Protein AF-A0A1C5CHE8-F1 (afdb_monomer_lite)

Sequence (194 aa):
MSAPVISSDQTRSIPQLPFPFGPLLLAVLPNSGPVAGGNTVQLFGLGLGGATSVLFGGTPATIVSQDVLGLTVTVVVPAHAAGTVPVTVTTSGGTSNPASYTYVSPTPPAPPTATSINPSSGPITGGVPFVIAGTNLTGGTVTFNGVPATVLGTDPTGILLFGIVPAGAAAGNVPVVVTTANGAATVPGGFTYI

Radius of gyration: 33.75 Å; chains: 1; bounding box: 72×19×117 Å

Secondary structure (DSSP, 8-state):
-----------------S-----EEEEEESSEEETT---EEEEEEES-TT--EEEETTEEPEEEEE-TTSSEEEEEPPP--SEEEEEEEEETTEEPPPEEEEEEPPPPPPPPEEEEEESSEE-TT---EEEEEEES-TT-EEEETTEEPEEEEE-TTSSEEEEEPPPPSSSEEE-EEEEETTEEEEPTT-EEE-

Structure (mmCIF, N/CA/C/O backbone):
data_AF-A0A1C5CHE8-F1
#
_entry.id   AF-A0A1C5CHE8-F1
#
loop_
_atom_site.group_PDB
_atom_site.id
_atom_site.type_symbol
_atom_site.label_atom_id
_atom_site.label_alt_id
_atom_site.label_comp_id
_atom_site.label_asym_id
_atom_site.label_entity_id
_atom_site.label_seq_id
_atom_site.pdbx_PDB_ins_code
_atom_site.Cartn_x
_atom_site.Cartn_y
_atom_site.Cartn_z
_atom_site.occupancy
_atom_site.B_iso_or_equiv
_atom_site.auth_seq_id
_atom_site.auth_comp_id
_atom_site.auth_asym_id
_atom_site.auth_atom_id
_atom_site.pdbx_PDB_model_num
ATOM 1 N N . MET A 1 1 ? -39.641 -0.103 82.174 1.00 50.56 1 MET A N 1
ATOM 2 C CA . MET A 1 1 ? -39.175 -0.915 81.030 1.00 50.56 1 MET A CA 1
ATOM 3 C C . MET A 1 1 ? -40.368 -1.225 80.137 1.00 50.56 1 MET A C 1
ATOM 5 O O . MET A 1 1 ? -41.220 -2.007 80.532 1.00 50.56 1 MET A O 1
ATOM 9 N N . SER A 1 2 ? -40.471 -0.559 78.989 1.00 48.12 2 SER A N 1
ATOM 10 C CA . SER A 1 2 ? -41.211 -1.012 77.798 1.00 48.12 2 SER A CA 1
ATOM 11 C C . SER A 1 2 ? -40.878 -0.036 76.677 1.00 48.12 2 SER A C 1
ATOM 13 O O . SER A 1 2 ? -41.193 1.147 76.769 1.00 48.12 2 SER A O 1
ATOM 15 N N . ALA A 1 3 ? -40.130 -0.516 75.689 1.00 44.88 3 ALA A N 1
ATOM 16 C CA . ALA A 1 3 ? -39.765 0.243 74.503 1.00 44.88 3 ALA A CA 1
ATOM 17 C C . ALA A 1 3 ? -40.961 0.300 73.536 1.00 44.88 3 ALA A C 1
ATOM 19 O O . ALA A 1 3 ? -41.675 -0.698 73.418 1.00 44.88 3 ALA A O 1
ATOM 20 N N . PRO A 1 4 ? -41.185 1.409 72.814 1.00 47.44 4 PRO A N 1
ATOM 21 C CA . PRO A 1 4 ? -42.100 1.398 71.686 1.00 47.44 4 PRO A CA 1
ATOM 22 C C . PRO A 1 4 ? -41.443 0.674 70.502 1.00 47.44 4 PRO A C 1
ATOM 24 O O . PRO A 1 4 ? -40.318 0.977 70.104 1.00 47.44 4 PRO A O 1
ATOM 27 N N . VAL A 1 5 ? -42.163 -0.302 69.953 1.00 51.03 5 VAL A N 1
ATOM 28 C CA . VAL A 1 5 ? -41.846 -0.978 68.692 1.00 51.03 5 VAL A CA 1
ATOM 29 C C . VAL A 1 5 ? -42.020 0.034 67.563 1.00 51.03 5 VAL A C 1
ATOM 31 O O . VAL A 1 5 ? -43.125 0.518 67.322 1.00 51.03 5 VAL A O 1
ATOM 34 N N . ILE A 1 6 ? -40.930 0.371 66.877 1.00 52.50 6 ILE A N 1
ATOM 35 C CA . ILE A 1 6 ? -40.980 1.164 65.649 1.00 52.50 6 ILE A CA 1
ATOM 36 C C . ILE A 1 6 ? -41.298 0.189 64.514 1.00 52.50 6 ILE A C 1
ATOM 38 O O . ILE A 1 6 ? -40.524 -0.728 64.248 1.00 52.50 6 ILE A O 1
ATOM 42 N N . SER A 1 7 ? -42.467 0.362 63.899 1.00 51.16 7 SER A N 1
ATOM 43 C CA . SER A 1 7 ? -42.906 -0.375 62.712 1.00 51.16 7 SER A CA 1
ATOM 44 C C . SER A 1 7 ? -41.847 -0.279 61.606 1.00 51.16 7 SER A C 1
ATOM 46 O O . SER A 1 7 ? -41.518 0.820 61.157 1.00 51.16 7 SER A O 1
ATOM 48 N N . SER A 1 8 ? -41.303 -1.414 61.167 1.00 55.94 8 SER A N 1
ATOM 49 C CA . SER A 1 8 ? -40.371 -1.520 60.042 1.00 55.94 8 SER A CA 1
ATOM 50 C C . SER A 1 8 ? -41.117 -1.566 58.706 1.00 55.94 8 SER A C 1
ATOM 52 O O . SER A 1 8 ? -40.914 -2.466 57.898 1.00 55.94 8 SER A O 1
ATOM 54 N N . ASP A 1 9 ? -41.969 -0.574 58.449 1.00 57.91 9 ASP A N 1
ATOM 55 C CA . ASP A 1 9 ? -42.450 -0.310 57.094 1.00 57.91 9 ASP A CA 1
ATOM 56 C C . ASP A 1 9 ? -41.554 0.746 56.440 1.00 57.91 9 ASP A C 1
ATOM 58 O O . ASP A 1 9 ? -41.773 1.955 56.532 1.00 57.91 9 ASP A O 1
ATOM 62 N N . GLN A 1 10 ? -40.466 0.275 55.838 1.00 46.09 10 GLN A N 1
ATOM 63 C CA . GLN A 1 10 ? -39.703 1.033 54.856 1.00 46.09 10 GLN A CA 1
ATOM 64 C C . GLN A 1 10 ? -39.464 0.140 53.638 1.00 46.09 10 GLN A C 1
ATOM 66 O O . GLN A 1 10 ? -38.322 -0.077 53.232 1.00 46.09 10 GLN A O 1
ATOM 71 N N . THR A 1 11 ? -40.533 -0.308 52.973 1.00 48.66 11 THR A N 1
ATOM 72 C CA . THR A 1 11 ? -40.439 -0.479 51.517 1.00 48.66 11 THR A CA 1
ATOM 73 C C . THR A 1 11 ? -40.369 0.913 50.892 1.00 48.66 11 THR A C 1
ATOM 75 O O . THR A 1 11 ? -41.320 1.399 50.280 1.00 48.66 11 THR A O 1
ATOM 78 N N . ARG A 1 12 ? -39.235 1.604 51.068 1.00 54.28 12 ARG A N 1
ATOM 79 C CA . ARG A 1 12 ? -38.893 2.754 50.233 1.00 54.28 12 ARG A CA 1
ATOM 80 C C . ARG A 1 12 ? -38.585 2.210 48.851 1.00 54.28 12 ARG A C 1
ATOM 82 O O . ARG A 1 12 ? -37.435 1.984 48.493 1.00 54.28 12 ARG A O 1
ATOM 89 N N . SER A 1 13 ? -39.651 1.977 48.094 1.00 54.94 13 SER A N 1
ATOM 90 C CA . SER A 1 13 ? -39.584 1.887 46.650 1.00 54.94 13 SER A CA 1
ATOM 91 C C . SER A 1 13 ? -39.026 3.226 46.183 1.00 54.94 13 SER A C 1
ATOM 93 O O . SER A 1 13 ? -39.739 4.227 46.136 1.00 54.94 13 SER A O 1
ATOM 95 N N . ILE A 1 14 ? -37.718 3.277 45.939 1.00 56.31 14 ILE A N 1
ATOM 96 C CA . ILE A 1 14 ? -37.127 4.383 45.198 1.00 56.31 14 ILE A CA 1
ATOM 97 C C . ILE A 1 14 ? -37.885 4.460 43.867 1.00 56.31 14 ILE A C 1
ATOM 99 O O . ILE A 1 14 ? -38.007 3.434 43.193 1.00 56.31 14 ILE A O 1
ATOM 103 N N . PRO A 1 15 ? -38.462 5.611 43.485 1.00 43.44 15 PRO A N 1
ATOM 104 C CA . PRO A 1 15 ? -38.987 5.757 42.140 1.00 43.44 15 PRO A CA 1
ATOM 105 C C . PRO A 1 15 ? -37.809 5.560 41.184 1.00 43.44 15 PRO A C 1
ATOM 107 O O . PRO A 1 15 ? -36.909 6.395 41.111 1.00 43.44 15 PRO A O 1
ATOM 110 N N . GLN A 1 16 ? -37.771 4.414 40.504 1.00 48.75 16 GLN A N 1
ATOM 111 C CA . GLN A 1 16 ? -36.810 4.179 39.439 1.00 48.75 16 GLN A CA 1
ATOM 112 C C . GLN A 1 16 ? -37.148 5.175 38.328 1.00 48.75 16 GLN A C 1
ATOM 114 O O . GLN A 1 16 ? -38.151 5.025 37.631 1.00 48.75 16 GLN A O 1
ATOM 119 N N . LEU A 1 17 ? -36.346 6.234 38.207 1.00 42.94 17 LEU A N 1
ATOM 120 C CA . LEU A 1 17 ? -36.437 7.162 37.084 1.00 42.94 17 LEU A CA 1
ATOM 121 C C . LEU A 1 17 ? -36.289 6.350 35.777 1.00 42.94 17 LEU A C 1
ATOM 123 O O . LEU A 1 17 ? -35.420 5.479 35.714 1.00 42.94 17 LEU A O 1
ATOM 127 N N . PRO A 1 18 ? -37.100 6.598 34.732 1.00 49.00 18 PRO A N 1
ATOM 128 C CA . PRO A 1 18 ? -37.197 5.743 33.541 1.00 49.00 18 PRO A CA 1
ATOM 129 C C . PRO A 1 18 ? -36.005 5.865 32.569 1.00 49.00 18 PRO A C 1
ATOM 131 O O . PRO A 1 18 ? -36.142 5.572 31.384 1.00 49.00 18 PRO A O 1
ATOM 134 N N . PHE A 1 19 ? -34.831 6.288 33.037 1.00 46.44 19 PHE A N 1
ATOM 135 C CA . PHE A 1 19 ? -33.643 6.446 32.202 1.00 46.44 19 PHE A CA 1
ATOM 136 C C . PHE A 1 19 ? -32.667 5.297 32.479 1.00 46.44 19 PHE A C 1
ATOM 138 O O . PHE A 1 19 ? -32.013 5.312 33.525 1.00 46.44 19 PHE A O 1
ATOM 145 N N . PRO A 1 20 ? -32.515 4.301 31.585 1.00 57.00 20 PRO A N 1
ATOM 146 C CA . PRO A 1 20 ? -31.329 3.467 31.636 1.00 57.00 20 PRO A CA 1
ATOM 147 C C . PRO A 1 20 ? -30.165 4.371 31.221 1.00 57.00 20 PRO A C 1
ATOM 149 O O . PRO A 1 20 ? -29.999 4.672 30.040 1.00 57.00 20 PRO A O 1
ATOM 152 N N . PHE A 1 21 ? -29.382 4.870 32.178 1.00 68.19 21 PHE A N 1
ATOM 153 C CA . PHE A 1 21 ? -28.092 5.469 31.845 1.00 68.19 21 PHE A CA 1
ATOM 154 C C . PHE A 1 21 ? -27.165 4.332 31.407 1.00 68.19 21 PHE A C 1
ATOM 156 O O . PHE A 1 21 ? -26.419 3.771 32.207 1.00 68.19 21 PHE A O 1
ATOM 163 N N . GLY A 1 22 ? -27.278 3.948 30.135 1.00 82.12 22 GLY A N 1
ATOM 164 C CA . GLY A 1 22 ? -26.285 3.118 29.473 1.00 82.12 22 GLY A CA 1
ATOM 165 C C . GLY A 1 22 ? -24.932 3.840 29.422 1.00 82.12 22 GLY A C 1
ATOM 166 O O . GLY A 1 22 ? -24.867 5.056 29.637 1.00 82.12 22 GLY A O 1
ATOM 167 N N . PRO A 1 23 ? -23.840 3.111 29.154 1.00 93.88 23 PRO A N 1
ATOM 168 C CA . PRO A 1 23 ? -22.519 3.717 29.019 1.00 93.88 23 PRO A CA 1
ATOM 169 C C . PRO A 1 23 ? -22.513 4.815 27.939 1.00 93.88 23 PRO A C 1
ATOM 171 O O . PRO A 1 23 ? -23.186 4.695 26.918 1.00 93.88 23 PRO A O 1
ATOM 174 N N . LEU A 1 24 ? -21.720 5.870 28.126 1.00 94.88 24 LEU A N 1
ATOM 175 C CA . LEU A 1 24 ? -21.509 6.920 27.125 1.00 94.88 24 LEU A CA 1
ATOM 176 C C . LEU A 1 24 ? -20.076 6.838 26.607 1.00 94.88 24 LEU A C 1
ATOM 178 O O . LEU A 1 24 ? -19.136 6.983 27.383 1.00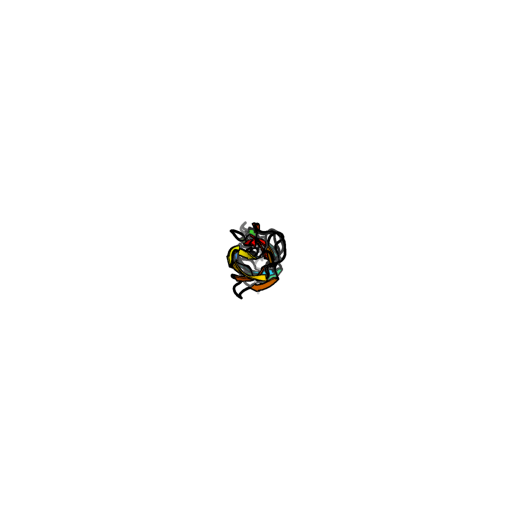 94.88 24 LEU A O 1
ATOM 182 N N . LEU A 1 25 ? -19.902 6.649 25.301 1.00 97.50 25 LEU A N 1
ATOM 183 C CA . LEU A 1 25 ? -18.599 6.667 24.645 1.00 97.50 25 LEU A CA 1
ATOM 184 C C . LEU A 1 25 ? -18.380 8.035 23.989 1.00 97.50 25 LEU A C 1
ATOM 186 O O . LEU A 1 25 ? -19.124 8.432 23.093 1.00 97.50 25 LEU A O 1
ATOM 190 N N . LEU A 1 26 ? -17.357 8.757 24.440 1.00 97.12 26 LEU A N 1
ATOM 191 C CA . LEU A 1 26 ? -17.038 10.112 23.985 1.00 97.12 26 LEU A CA 1
ATOM 192 C C . LEU A 1 26 ? -15.988 10.115 22.871 1.00 97.12 26 LEU A C 1
ATOM 194 O O . LEU A 1 26 ? -16.113 10.884 21.921 1.00 97.12 26 LEU A O 1
ATOM 198 N N . ALA A 1 27 ? -14.950 9.280 22.984 1.00 97.38 27 ALA A N 1
ATOM 199 C CA . ALA 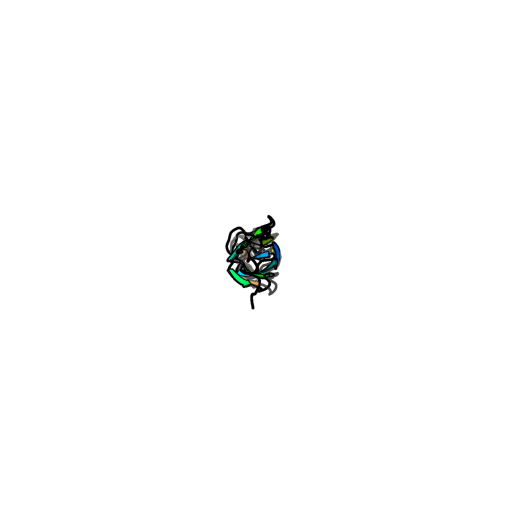A 1 27 ? -13.853 9.267 22.020 1.00 97.38 27 ALA A CA 1
ATOM 200 C C . ALA A 1 27 ? -13.123 7.920 21.944 1.00 97.38 27 ALA A C 1
ATOM 202 O O . ALA A 1 27 ? -13.102 7.145 22.900 1.00 97.38 27 ALA A O 1
ATOM 203 N N . VAL A 1 28 ? -12.469 7.700 20.802 1.00 98.62 28 VAL A N 1
ATOM 204 C CA . VAL A 1 28 ? -11.514 6.616 20.536 1.00 98.62 28 VAL A CA 1
ATOM 205 C C . VAL A 1 28 ? -10.193 7.275 20.154 1.00 98.62 28 VAL A C 1
ATOM 207 O O . VAL A 1 28 ? -10.178 8.079 19.224 1.00 98.62 28 VAL A O 1
ATOM 210 N N . LEU A 1 29 ? -9.098 6.988 20.860 1.00 97.88 29 LEU A N 1
ATOM 211 C CA . LEU A 1 29 ? -7.804 7.624 20.608 1.00 97.88 29 LEU A CA 1
ATOM 212 C C . LEU A 1 29 ? -6.660 6.597 20.552 1.00 97.88 29 LEU A C 1
ATOM 214 O O . LEU A 1 29 ? -6.440 5.888 21.532 1.00 97.88 29 LEU A O 1
ATOM 218 N N . PRO A 1 30 ? -5.880 6.543 19.458 1.00 98.19 30 PRO A N 1
ATOM 219 C CA . PRO A 1 30 ? -6.133 7.171 18.156 1.00 98.19 30 PRO A CA 1
ATOM 220 C C . PRO A 1 30 ? -7.477 6.747 17.536 1.00 98.19 30 PRO A C 1
ATOM 222 O O . PRO A 1 30 ? -7.918 5.619 17.732 1.00 98.19 30 PRO A O 1
ATOM 225 N N . ASN A 1 31 ? -8.120 7.628 16.760 1.00 97.88 31 ASN A N 1
ATOM 226 C CA . ASN A 1 31 ? -9.393 7.336 16.073 1.00 97.88 31 ASN A CA 1
ATOM 227 C C . ASN A 1 31 ? -9.206 6.721 14.672 1.00 97.88 31 ASN A C 1
ATOM 229 O O . ASN A 1 31 ? -10.158 6.611 13.899 1.00 97.88 31 ASN A O 1
ATOM 233 N N . SER A 1 32 ? -7.976 6.360 14.315 1.00 97.75 32 SER A N 1
ATOM 234 C CA . SER A 1 32 ? -7.650 5.698 13.058 1.00 97.75 32 SER A CA 1
ATOM 235 C C . SER A 1 32 ? -6.442 4.781 13.212 1.00 97.75 32 SER A C 1
ATOM 237 O O . SER A 1 32 ? -5.688 4.886 14.184 1.00 97.75 32 SER A O 1
ATOM 239 N N . GLY A 1 33 ? -6.281 3.851 12.276 1.00 97.25 33 GLY A N 1
ATOM 240 C CA . GLY A 1 33 ? -5.167 2.908 12.265 1.00 97.25 33 GLY A CA 1
ATOM 241 C C . GLY A 1 33 ? -5.237 1.923 11.100 1.00 97.25 33 GLY A C 1
ATOM 242 O O . GLY A 1 33 ? -6.096 2.061 10.228 1.00 97.25 33 GLY A O 1
ATOM 243 N N . PRO A 1 34 ? -4.307 0.961 11.035 1.00 97.56 34 PRO A N 1
ATOM 244 C CA . PRO A 1 34 ? -4.177 0.060 9.896 1.00 97.56 34 PRO A CA 1
ATOM 245 C C . PRO A 1 34 ? -5.340 -0.939 9.803 1.00 97.56 34 PRO A C 1
ATOM 247 O O . PRO A 1 34 ? -5.816 -1.448 10.813 1.00 97.56 34 PRO A O 1
ATOM 250 N N . VAL A 1 35 ? -5.726 -1.315 8.578 1.00 97.50 35 VAL A N 1
ATOM 251 C CA . VAL A 1 35 ? -6.702 -2.402 8.295 1.00 97.50 35 VAL A CA 1
ATOM 252 C C . VAL A 1 35 ? -6.346 -3.752 8.933 1.00 97.50 35 VAL A C 1
ATOM 254 O O . VAL A 1 35 ? -7.222 -4.566 9.209 1.00 97.50 35 VAL A O 1
ATOM 257 N N . ALA A 1 36 ? -5.059 -3.992 9.201 1.00 96.81 36 ALA A N 1
ATOM 258 C CA . ALA A 1 36 ? -4.591 -5.196 9.883 1.00 96.81 36 ALA A CA 1
ATOM 259 C C . ALA A 1 36 ? -5.000 -5.250 11.370 1.00 96.81 36 ALA A C 1
ATOM 261 O O . ALA A 1 36 ? -4.914 -6.315 11.979 1.00 96.81 36 ALA A O 1
ATOM 262 N N . GLY A 1 37 ? -5.434 -4.126 11.953 1.00 96.44 37 GLY A N 1
ATOM 263 C CA . GLY A 1 37 ? -5.638 -3.999 13.391 1.00 96.44 37 GLY A CA 1
ATOM 264 C C . GLY A 1 37 ? -4.334 -4.196 14.168 1.00 96.44 37 GLY A C 1
ATOM 265 O O . GLY A 1 37 ? -3.241 -3.889 13.686 1.00 96.44 37 GLY A O 1
ATOM 266 N N . GLY A 1 38 ? -4.449 -4.701 15.394 1.00 97.38 38 GLY A N 1
ATOM 267 C CA . GLY A 1 38 ? -3.327 -5.007 16.284 1.00 97.38 38 GLY A CA 1
ATOM 268 C C . GLY A 1 38 ? -2.761 -3.799 17.034 1.00 97.38 38 GLY A C 1
ATOM 269 O O . GLY A 1 38 ? -2.028 -3.972 18.005 1.00 97.38 38 GLY A O 1
ATOM 270 N N . ASN A 1 39 ? -3.118 -2.578 16.640 1.00 97.94 39 ASN A N 1
ATOM 271 C CA . ASN A 1 39 ? -2.793 -1.380 17.400 1.00 97.94 39 ASN A CA 1
ATOM 272 C C . ASN A 1 39 ? -3.696 -1.245 18.633 1.00 97.94 39 ASN A C 1
ATOM 274 O O . ASN A 1 39 ? -4.858 -1.655 18.640 1.00 97.94 39 ASN A O 1
ATOM 278 N N . THR A 1 40 ? -3.157 -0.611 19.668 1.00 98.19 40 THR A N 1
ATOM 279 C CA . THR A 1 40 ? -3.903 -0.281 20.880 1.00 98.19 40 THR A CA 1
ATOM 280 C C . THR A 1 40 ? -4.601 1.063 20.717 1.00 98.19 40 THR A C 1
ATOM 282 O O . TH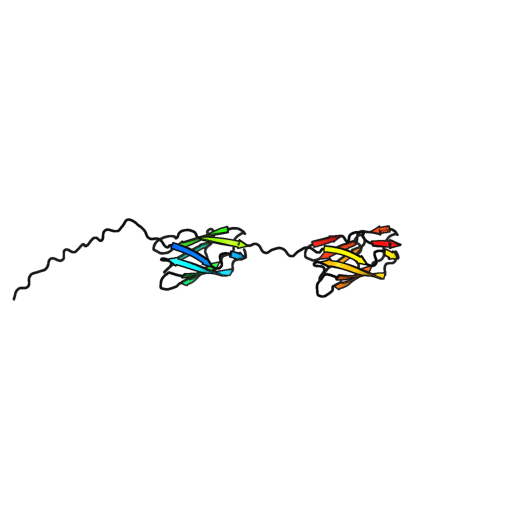R A 1 40 ? -4.008 2.015 20.203 1.00 98.19 40 THR A O 1
ATOM 285 N N . VAL A 1 41 ? -5.845 1.154 21.180 1.00 98.38 41 VAL A N 1
ATOM 286 C CA . VAL A 1 41 ? -6.577 2.420 21.310 1.00 98.38 41 VAL A CA 1
ATOM 287 C C . VAL A 1 41 ? -7.175 2.547 22.704 1.00 98.38 41 VAL A C 1
ATOM 289 O O . VAL A 1 41 ? -7.499 1.552 23.358 1.00 98.38 41 VAL A O 1
ATOM 292 N N . GLN A 1 42 ? -7.335 3.787 23.148 1.00 98.12 42 GLN A N 1
ATOM 293 C CA . GLN A 1 42 ? -7.978 4.145 24.399 1.00 98.12 42 GLN A CA 1
ATOM 294 C C . GLN A 1 42 ? -9.361 4.729 24.115 1.00 98.12 42 GLN A C 1
ATOM 296 O O . GLN A 1 42 ? -9.522 5.676 23.343 1.00 98.12 42 GLN A O 1
ATOM 301 N N . LEU A 1 43 ? -10.368 4.137 24.741 1.00 98.44 43 LEU A N 1
ATOM 302 C CA . LEU A 1 43 ? -11.751 4.583 24.719 1.00 98.44 43 LEU A CA 1
ATOM 303 C C . LEU A 1 43 ? -11.974 5.497 25.917 1.00 98.44 43 LEU A C 1
ATOM 305 O O . LEU A 1 43 ? -11.635 5.110 27.033 1.00 98.44 43 LEU A O 1
ATOM 309 N N . PHE A 1 44 ? -12.550 6.675 25.697 1.00 98.00 44 PHE A N 1
ATOM 310 C CA . PHE A 1 44 ? -12.896 7.634 26.747 1.00 98.00 44 PHE A CA 1
ATOM 311 C C . PHE A 1 44 ? -14.407 7.770 26.845 1.00 98.00 44 PHE A C 1
ATOM 313 O O . PHE A 1 44 ? -15.082 7.909 25.822 1.00 98.00 44 PHE A O 1
ATOM 320 N N . GLY A 1 45 ? -14.946 7.764 28.060 1.00 96.38 45 GLY A N 1
ATOM 321 C CA . GLY A 1 45 ? -16.387 7.799 28.256 1.00 96.38 45 GLY A CA 1
ATOM 322 C C . GLY A 1 45 ? -16.825 7.926 29.707 1.00 96.38 45 GLY A C 1
ATOM 323 O O . GLY A 1 45 ? -16.035 8.263 30.584 1.00 96.38 45 GLY A O 1
ATOM 324 N N . LEU A 1 46 ? -18.108 7.657 29.940 1.00 94.38 46 LEU A N 1
ATOM 325 C CA . LEU A 1 46 ? -18.733 7.586 31.258 1.00 94.38 46 LEU A CA 1
ATOM 326 C C . LEU A 1 46 ? -19.424 6.231 31.409 1.00 94.38 46 LEU A C 1
ATOM 328 O O . LEU A 1 46 ? -20.094 5.764 30.488 1.00 94.38 46 LEU A O 1
ATOM 332 N N . GLY A 1 47 ? -19.282 5.606 32.578 1.00 92.75 47 GLY A N 1
ATOM 333 C CA . GLY A 1 47 ? -19.935 4.327 32.866 1.00 92.75 47 GLY A CA 1
ATOM 334 C C . GLY A 1 47 ? -19.376 3.144 32.068 1.00 92.75 47 GLY A C 1
ATOM 335 O O . GLY A 1 47 ? -20.087 2.163 31.880 1.00 92.75 47 GLY A O 1
ATOM 336 N N . LEU A 1 48 ? -18.121 3.215 31.604 1.00 95.25 48 LEU A N 1
ATOM 337 C CA . LEU A 1 48 ? -17.457 2.133 30.861 1.00 95.25 48 LEU A CA 1
ATOM 338 C C . LEU A 1 48 ? -16.887 1.023 31.766 1.00 95.25 48 LEU A C 1
ATOM 340 O O . LEU A 1 48 ? -16.323 0.049 31.270 1.00 95.25 48 LEU A O 1
ATOM 344 N N . GLY A 1 49 ? -16.989 1.178 33.088 1.00 92.81 49 GLY A N 1
ATOM 345 C CA . GLY A 1 49 ? -16.474 0.211 34.055 1.00 92.81 49 GLY A CA 1
ATOM 346 C C . GLY A 1 49 ? -17.154 -1.150 33.905 1.00 92.81 49 GLY A C 1
ATOM 347 O O . GLY A 1 49 ? -18.371 -1.226 33.732 1.00 92.81 49 GLY A O 1
ATOM 348 N N . GLY A 1 50 ? -16.369 -2.228 33.960 1.00 91.56 50 GLY A N 1
ATOM 349 C CA . GLY A 1 50 ? -16.886 -3.586 33.794 1.00 91.56 50 GLY A CA 1
ATOM 350 C C . GLY A 1 50 ? -17.375 -3.884 32.375 1.00 91.56 50 GLY A C 1
ATOM 351 O O . GLY A 1 50 ? -18.297 -4.683 32.207 1.00 91.56 50 GLY A O 1
ATOM 352 N N . ALA A 1 51 ? -16.805 -3.239 31.350 1.00 95.81 51 ALA A N 1
ATOM 353 C CA . ALA A 1 51 ? -17.145 -3.556 29.969 1.00 95.81 51 ALA A CA 1
ATOM 354 C C . ALA A 1 51 ? -16.842 -5.027 29.657 1.00 95.81 51 ALA A C 1
ATOM 356 O O . ALA A 1 51 ? -15.748 -5.526 29.916 1.00 95.81 51 ALA A O 1
ATOM 357 N N . THR A 1 52 ? -17.829 -5.717 29.100 1.00 96.12 52 THR A N 1
ATOM 358 C CA . THR A 1 52 ? -17.757 -7.142 28.757 1.00 96.12 52 THR A CA 1
ATOM 359 C C . THR A 1 52 ? -17.463 -7.355 27.278 1.00 96.12 52 THR A C 1
ATOM 361 O O . THR A 1 52 ? -16.981 -8.417 26.892 1.00 96.12 52 THR A O 1
ATOM 364 N N . SER A 1 53 ? -17.732 -6.350 26.439 1.00 97.38 53 SER A N 1
ATOM 365 C CA . SER A 1 53 ? -17.459 -6.395 25.006 1.00 97.38 53 SER A CA 1
ATOM 366 C C . SER A 1 53 ? -17.219 -4.999 24.439 1.00 97.38 53 SER A C 1
ATOM 368 O O . SER A 1 53 ? -17.880 -4.033 24.825 1.00 97.38 53 SER A O 1
ATOM 370 N N . VAL A 1 54 ? -16.294 -4.909 23.487 1.00 98.31 54 VAL A N 1
ATOM 371 C CA . VAL A 1 54 ? -16.100 -3.747 22.619 1.00 98.31 54 VAL A CA 1
ATOM 372 C C . VAL A 1 54 ? -16.128 -4.243 21.182 1.00 98.31 54 VAL A C 1
ATOM 374 O O . VAL A 1 54 ? -15.419 -5.192 20.852 1.00 98.31 54 VAL A O 1
ATOM 377 N N . LEU A 1 55 ? -16.930 -3.608 20.329 1.00 98.56 55 LEU A N 1
ATOM 378 C CA . LEU A 1 55 ? -17.057 -3.967 18.915 1.00 98.56 55 LEU A CA 1
ATOM 379 C C . LEU A 1 55 ? -16.581 -2.817 18.030 1.00 98.56 55 LEU A C 1
ATOM 381 O O . LEU A 1 55 ? -16.959 -1.675 18.275 1.00 98.56 55 LEU A O 1
ATOM 385 N N . PHE A 1 56 ? -15.819 -3.130 16.983 1.00 98.56 56 PHE A N 1
ATOM 386 C CA . PHE A 1 56 ? -15.434 -2.222 15.899 1.00 98.56 56 PHE A CA 1
ATOM 387 C C . PHE A 1 56 ? -16.099 -2.711 14.615 1.00 98.56 56 PHE A C 1
ATOM 389 O O . PHE A 1 56 ? -15.710 -3.746 14.077 1.00 98.56 56 PHE A O 1
ATOM 396 N N . GLY A 1 57 ? -17.132 -2.015 14.141 1.00 97.12 57 GLY A N 1
ATOM 397 C CA . GLY A 1 57 ? -17.893 -2.444 12.962 1.00 97.12 57 GLY A CA 1
ATOM 398 C C . GLY A 1 57 ? -18.568 -3.809 13.129 1.00 97.12 57 GLY A C 1
ATOM 399 O O . GLY A 1 57 ? -18.812 -4.495 12.147 1.00 97.12 57 GLY A O 1
ATOM 400 N N . GLY A 1 58 ? -18.834 -4.223 14.372 1.00 96.69 58 GLY A N 1
ATOM 401 C CA . GLY A 1 58 ? -19.335 -5.560 14.704 1.00 96.69 58 GLY A CA 1
ATOM 402 C C . GLY A 1 58 ? -18.246 -6.596 15.003 1.00 96.69 58 GLY A C 1
ATOM 403 O O . GLY A 1 58 ? -18.565 -7.646 15.556 1.00 96.69 58 GLY A O 1
ATOM 404 N N . THR A 1 59 ? -16.970 -6.309 14.727 1.00 98.25 59 THR A N 1
ATOM 405 C CA . THR A 1 59 ? -15.860 -7.213 15.060 1.00 98.25 59 THR A CA 1
ATOM 406 C C . THR A 1 59 ? -15.410 -7.010 16.512 1.00 98.25 59 THR A C 1
ATOM 408 O O . THR A 1 59 ? -15.097 -5.876 16.887 1.00 98.25 59 THR A O 1
ATOM 411 N N . PRO A 1 60 ? -15.345 -8.066 17.345 1.00 98.12 60 PRO A N 1
ATOM 412 C CA . PRO A 1 60 ? -14.894 -7.948 18.730 1.00 98.12 60 PRO A CA 1
ATOM 413 C C . PRO A 1 60 ? -13.432 -7.515 18.855 1.00 98.12 60 PRO A C 1
ATOM 415 O O . PRO A 1 60 ? -12.550 -8.088 18.219 1.00 98.12 60 PRO A O 1
ATOM 418 N N . ALA A 1 61 ? -13.184 -6.528 19.713 1.00 98.31 61 ALA A N 1
ATOM 419 C CA . ALA A 1 61 ? -11.857 -6.106 20.141 1.00 98.31 61 ALA A CA 1
ATOM 420 C C . ALA A 1 61 ? -11.444 -6.800 21.445 1.00 98.31 61 ALA A C 1
ATOM 422 O O . ALA A 1 61 ? -12.286 -7.166 22.269 1.00 98.31 61 ALA A O 1
ATOM 423 N N . THR A 1 62 ? -10.136 -6.922 21.667 1.00 98.44 62 THR A N 1
ATOM 424 C CA . THR A 1 62 ? -9.599 -7.480 22.916 1.00 98.44 62 THR A CA 1
ATOM 425 C C . THR A 1 62 ? -9.448 -6.373 23.947 1.00 98.44 62 THR A C 1
ATOM 427 O O . THR A 1 62 ? -8.694 -5.428 23.731 1.00 98.44 62 THR A O 1
ATOM 430 N N . ILE A 1 63 ? -10.128 -6.492 25.086 1.00 98.12 63 ILE A N 1
ATOM 431 C CA . ILE A 1 63 ? -9.966 -5.567 26.212 1.00 98.12 63 ILE A CA 1
ATOM 432 C C . ILE A 1 63 ? -8.646 -5.876 26.925 1.00 98.12 63 ILE A C 1
ATOM 434 O O . ILE A 1 63 ? -8.420 -7.002 27.358 1.00 98.12 63 ILE A O 1
ATOM 438 N N . VAL A 1 64 ? -7.781 -4.868 27.044 1.00 97.56 64 VAL A N 1
ATOM 439 C CA . VAL A 1 64 ? -6.459 -4.968 27.685 1.00 97.56 64 VAL A CA 1
ATOM 440 C C . VAL A 1 64 ? -6.524 -4.512 29.136 1.00 97.56 64 VAL A C 1
ATOM 442 O O . VAL A 1 64 ? -5.970 -5.154 30.023 1.00 97.56 64 VAL A O 1
ATOM 445 N N . SER A 1 65 ? -7.192 -3.387 29.382 1.00 96.88 65 SER A N 1
ATOM 446 C CA . SER A 1 65 ? -7.344 -2.819 30.718 1.00 96.88 65 SER A CA 1
ATOM 447 C C . SER A 1 65 ? -8.560 -1.903 30.787 1.00 96.88 65 SER A C 1
ATOM 449 O O . SER A 1 65 ? -9.047 -1.399 29.772 1.00 96.88 65 SER A O 1
ATOM 451 N N . GLN A 1 66 ? -9.057 -1.698 32.001 1.00 95.69 66 GLN A N 1
ATOM 452 C CA . GLN A 1 66 ? -10.177 -0.814 32.299 1.00 95.69 66 GLN A CA 1
ATOM 453 C C . GLN A 1 66 ? -9.823 0.017 33.520 1.00 95.69 66 GLN A C 1
ATOM 455 O O . GLN A 1 66 ? -9.241 -0.498 34.476 1.00 95.69 66 GLN A O 1
ATOM 460 N N . ASP A 1 67 ? -10.178 1.293 33.484 1.00 93.19 67 ASP A N 1
ATOM 461 C CA . ASP A 1 67 ? -10.080 2.150 34.653 1.00 93.19 67 ASP A CA 1
ATOM 462 C C . ASP A 1 67 ? -11.209 1.844 35.653 1.00 93.19 67 ASP A C 1
ATOM 464 O O . ASP A 1 67 ? -12.353 1.585 35.269 1.00 93.19 67 ASP A O 1
ATOM 468 N N . VAL A 1 68 ? -10.893 1.907 36.948 1.00 88.69 68 VAL A N 1
ATOM 469 C CA . VAL A 1 68 ? -11.827 1.589 38.040 1.00 88.69 68 VAL A CA 1
ATOM 470 C C . VAL A 1 68 ? -12.974 2.595 38.133 1.00 88.69 68 VAL A C 1
ATOM 472 O O . VAL A 1 68 ? -14.072 2.238 38.555 1.00 88.69 68 VAL A O 1
ATOM 475 N N . LEU A 1 69 ? -12.748 3.841 37.700 1.00 90.62 69 LEU A N 1
ATOM 476 C CA . LEU A 1 69 ? -13.785 4.874 37.649 1.00 90.62 69 LEU A CA 1
ATOM 477 C C . LEU A 1 69 ? -14.670 4.745 36.400 1.00 90.62 69 LEU A C 1
ATOM 479 O O . LEU A 1 69 ? -15.633 5.495 36.245 1.00 90.62 69 LEU A O 1
ATOM 483 N N . GLY A 1 70 ? -14.363 3.801 35.501 1.00 92.69 70 GLY A N 1
ATOM 484 C CA . GLY A 1 70 ? -15.126 3.573 34.279 1.00 92.69 70 GLY A CA 1
ATOM 485 C C . GLY A 1 70 ? -15.024 4.716 33.272 1.00 92.69 70 GLY A C 1
ATOM 486 O O . GLY A 1 70 ? -15.942 4.897 32.469 1.00 92.69 70 GLY A O 1
ATOM 487 N N . LEU A 1 71 ? -13.940 5.495 33.329 1.00 96.00 71 LEU A N 1
ATOM 488 C CA . LEU A 1 71 ? -13.709 6.618 32.420 1.00 96.00 71 LEU A CA 1
ATOM 489 C C . LEU A 1 71 ? -12.933 6.209 31.172 1.00 96.00 71 LEU A C 1
ATOM 491 O O . LEU A 1 71 ? -13.059 6.851 30.128 1.00 96.00 71 LEU A O 1
ATOM 495 N N . THR A 1 72 ? -12.127 5.145 31.271 1.00 97.31 72 THR A N 1
ATOM 496 C CA . THR A 1 72 ? -11.308 4.674 30.155 1.00 97.31 72 THR A CA 1
ATOM 497 C C . THR A 1 72 ? -11.276 3.158 30.023 1.00 97.31 72 THR A C 1
ATOM 499 O O . THR A 1 72 ? -11.300 2.427 31.015 1.00 97.31 72 THR A O 1
ATOM 502 N N . VAL A 1 73 ? -11.205 2.687 28.777 1.00 98.19 73 VAL A N 1
ATOM 503 C CA . VAL A 1 73 ? -11.007 1.274 28.430 1.00 98.19 73 VAL A CA 1
ATOM 504 C C . VAL A 1 73 ? -9.946 1.196 27.343 1.00 98.19 73 VAL A C 1
ATOM 506 O O . VAL A 1 73 ? -10.064 1.848 26.310 1.00 98.19 73 VAL A O 1
ATOM 509 N N . THR A 1 74 ? -8.909 0.398 27.564 1.00 98.25 74 THR A N 1
ATOM 510 C CA . THR A 1 74 ? -7.855 0.163 26.573 1.00 98.25 74 THR A CA 1
ATOM 511 C C . THR A 1 74 ? -8.142 -1.137 25.843 1.00 98.25 74 THR A C 1
ATOM 513 O O . THR A 1 74 ? -8.371 -2.166 26.485 1.00 98.25 74 THR A O 1
ATOM 516 N N . VAL A 1 75 ? -8.115 -1.109 24.512 1.00 98.56 75 VAL A N 1
ATOM 517 C CA . VAL A 1 75 ? -8.398 -2.280 23.671 1.00 98.56 75 VAL A CA 1
ATOM 518 C C . VAL A 1 75 ? -7.370 -2.446 22.557 1.00 98.56 75 VAL A C 1
ATOM 520 O O . VAL A 1 75 ? -6.789 -1.464 22.093 1.00 98.56 75 VAL A O 1
ATOM 523 N N . VAL A 1 76 ? -7.181 -3.682 22.096 1.00 98.62 76 VAL A N 1
ATOM 524 C CA . VAL A 1 76 ? -6.500 -3.990 20.831 1.00 98.62 76 VAL A CA 1
ATOM 525 C C . VAL A 1 76 ? -7.540 -4.044 19.720 1.00 98.62 76 VAL A C 1
ATOM 527 O O . VAL A 1 76 ? -8.506 -4.809 19.804 1.00 98.62 76 VAL A O 1
ATOM 530 N N . VAL A 1 77 ? -7.337 -3.227 18.688 1.00 98.50 77 VAL A N 1
ATOM 531 C CA . VAL A 1 77 ? -8.241 -3.109 17.540 1.00 98.50 77 VAL A CA 1
ATOM 532 C C . VAL A 1 77 ? -8.164 -4.381 16.683 1.00 98.50 77 VAL A C 1
ATOM 534 O O . VAL A 1 77 ? -7.058 -4.829 16.372 1.00 98.50 77 VAL A O 1
ATOM 537 N N . PRO A 1 78 ? -9.295 -4.989 16.291 1.00 98.19 78 PRO A N 1
ATOM 538 C CA . PRO A 1 78 ? -9.289 -6.153 15.413 1.00 98.19 78 PRO A CA 1
ATOM 539 C C . PRO A 1 78 ? -8.996 -5.767 13.956 1.00 98.19 78 PRO A C 1
ATOM 541 O O . PRO A 1 78 ? -9.089 -4.606 13.574 1.00 98.19 78 PRO A O 1
ATOM 544 N N . ALA A 1 79 ? -8.672 -6.750 13.116 1.00 97.94 79 ALA A N 1
ATOM 545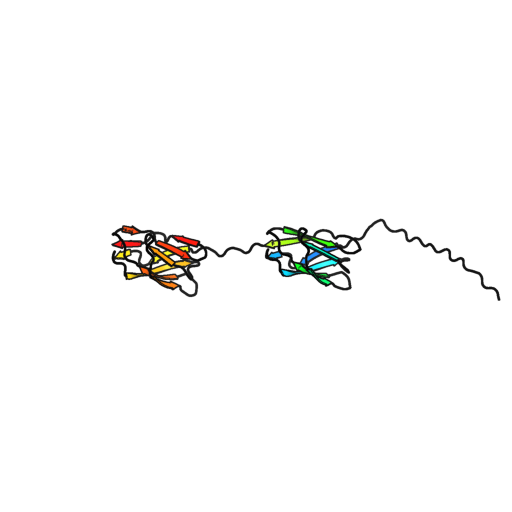 C CA . ALA A 1 79 ? -8.572 -6.523 11.677 1.00 97.94 79 ALA A CA 1
ATOM 546 C C . ALA A 1 79 ? -9.955 -6.224 11.072 1.00 97.94 79 ALA A C 1
ATOM 548 O O . ALA A 1 79 ? -10.958 -6.843 11.444 1.00 97.94 79 ALA A O 1
ATOM 549 N N . HIS A 1 80 ? -10.005 -5.302 10.111 1.00 97.62 80 HIS A N 1
ATOM 550 C CA . HIS A 1 80 ? -11.226 -4.947 9.391 1.00 97.62 80 HIS A CA 1
ATOM 551 C C . HIS A 1 80 ? -10.890 -4.357 8.013 1.00 97.62 80 HIS A C 1
ATOM 553 O O . HIS A 1 80 ? -9.808 -3.812 7.794 1.00 97.62 80 HIS A O 1
ATOM 559 N N . ALA A 1 81 ? -11.834 -4.437 7.072 1.00 96.50 81 ALA A N 1
ATOM 560 C CA . ALA A 1 81 ? -11.715 -3.756 5.786 1.00 96.50 81 ALA A CA 1
ATOM 561 C C . ALA A 1 81 ? -11.596 -2.231 5.964 1.00 96.50 81 ALA A C 1
ATOM 563 O O . ALA A 1 81 ? -12.092 -1.664 6.941 1.00 96.50 81 ALA A O 1
ATOM 564 N N . ALA A 1 82 ? -10.959 -1.568 4.999 1.00 96.81 82 ALA A N 1
ATOM 565 C CA . ALA A 1 82 ? -10.789 -0.120 5.016 1.00 96.81 82 ALA A CA 1
ATOM 566 C C . ALA A 1 82 ? -12.128 0.622 5.062 1.00 96.81 82 ALA A C 1
ATOM 568 O O . ALA A 1 82 ? -13.105 0.208 4.436 1.00 96.81 82 ALA A O 1
ATOM 569 N N . GLY A 1 83 ? -12.140 1.747 5.772 1.00 97.50 83 GLY A N 1
ATOM 570 C CA . GLY A 1 83 ? -13.321 2.584 5.948 1.00 97.50 83 GLY A CA 1
ATOM 571 C C . GLY A 1 83 ? -13.580 2.951 7.404 1.00 97.50 83 GLY A C 1
ATOM 572 O O . GLY A 1 83 ? -12.916 2.479 8.328 1.00 97.50 83 GLY A O 1
ATOM 573 N N . THR A 1 84 ? -14.552 3.835 7.605 1.00 98.25 84 THR A N 1
ATOM 574 C CA . THR A 1 84 ? -15.002 4.240 8.937 1.00 98.25 84 THR A CA 1
ATOM 575 C C . THR A 1 84 ? -16.046 3.262 9.460 1.00 98.25 84 THR A C 1
ATOM 577 O O . THR A 1 84 ? -17.020 2.958 8.774 1.00 98.25 84 THR A O 1
ATOM 580 N N . VAL A 1 85 ? -15.856 2.803 10.694 1.00 98.50 85 VAL A N 1
ATOM 581 C CA . VAL A 1 85 ? -16.780 1.916 11.401 1.00 98.50 85 VAL A CA 1
ATOM 582 C C . VAL A 1 85 ? -17.240 2.533 12.723 1.00 98.50 85 VAL A C 1
ATOM 584 O O . VAL A 1 85 ? -16.506 3.333 13.315 1.00 98.50 85 VAL A O 1
ATOM 587 N N . PRO A 1 86 ? -18.423 2.145 13.228 1.00 98.38 86 PRO A N 1
ATOM 588 C CA . PRO A 1 86 ? -18.826 2.465 14.588 1.00 98.38 86 PRO A CA 1
ATOM 589 C C . PRO A 1 86 ? -18.081 1.593 15.609 1.00 98.38 86 PRO A C 1
ATOM 591 O O . PRO A 1 86 ? -17.857 0.402 15.390 1.00 98.38 86 PRO A O 1
ATOM 594 N N . VAL A 1 87 ? -17.761 2.186 16.752 1.00 98.69 87 VAL A N 1
ATOM 595 C CA . VAL A 1 87 ? -17.215 1.547 17.947 1.00 98.69 87 VAL A CA 1
ATOM 596 C C . VAL A 1 87 ? -18.245 1.645 19.054 1.00 98.69 87 VAL A C 1
ATOM 598 O O . VAL A 1 87 ? -18.721 2.739 19.352 1.00 98.69 87 VAL A O 1
ATOM 601 N N . THR A 1 88 ? -18.580 0.517 19.670 1.00 98.06 88 THR A N 1
ATOM 602 C CA . THR A 1 88 ? -19.542 0.456 20.779 1.00 98.06 88 THR A CA 1
ATOM 603 C C . THR A 1 88 ? -18.976 -0.350 21.932 1.00 98.06 88 THR A C 1
ATOM 605 O O . THR A 1 88 ? -18.339 -1.383 21.712 1.00 98.06 88 THR A O 1
ATOM 608 N N . VAL A 1 89 ? -19.261 0.086 23.156 1.00 97.88 89 VAL A N 1
ATOM 609 C CA . VAL A 1 89 ? -18.885 -0.607 24.392 1.00 97.88 89 VAL A CA 1
ATOM 610 C C . VAL A 1 89 ? -20.144 -1.160 25.046 1.00 97.88 89 VAL A C 1
ATOM 612 O O . VAL A 1 89 ? -21.132 -0.443 25.180 1.00 97.88 89 VAL A O 1
ATOM 615 N N . THR A 1 90 ? -20.115 -2.424 25.459 1.00 96.62 90 THR A N 1
ATOM 616 C CA . THR A 1 90 ? -21.202 -3.055 26.216 1.00 96.62 90 THR A CA 1
ATOM 617 C C . THR A 1 90 ? -20.754 -3.309 27.648 1.00 96.62 90 THR A C 1
ATOM 619 O O . THR A 1 90 ? -19.708 -3.918 27.881 1.00 96.62 90 THR A O 1
ATOM 622 N N . THR A 1 91 ? -21.556 -2.843 28.600 1.00 94.69 91 THR A N 1
ATOM 623 C CA . THR A 1 91 ? -21.420 -3.097 30.039 1.00 94.69 91 THR A CA 1
ATOM 624 C C . THR A 1 91 ? -22.696 -3.769 30.556 1.00 94.69 91 THR A C 1
ATOM 626 O O . THR A 1 91 ? -23.654 -3.978 29.807 1.00 94.69 91 THR A O 1
ATOM 629 N N . SER A 1 92 ? -22.754 -4.094 31.848 1.00 91.75 92 SER A N 1
ATOM 630 C CA . SER A 1 92 ? -23.997 -4.561 32.483 1.00 91.75 92 SER A CA 1
ATOM 631 C C . SER A 1 92 ? -25.128 -3.521 32.446 1.00 91.75 92 SER A C 1
ATOM 633 O O . SER A 1 92 ? -26.294 -3.894 32.552 1.00 91.75 92 SER A O 1
ATOM 635 N N . GLY A 1 93 ? -24.796 -2.235 32.273 1.00 89.25 93 GLY A N 1
ATOM 636 C CA . GLY A 1 93 ? -25.755 -1.136 32.130 1.00 89.25 93 GLY A CA 1
ATOM 637 C C . GLY A 1 93 ? -26.313 -0.957 30.713 1.00 89.25 93 GLY A C 1
ATOM 638 O O . GLY A 1 93 ? -27.181 -0.111 30.512 1.00 89.25 93 GLY A O 1
ATOM 639 N N . GLY A 1 94 ? -25.834 -1.729 29.732 1.00 93.38 94 GLY A N 1
ATOM 640 C CA . GLY A 1 94 ? -26.269 -1.675 28.335 1.00 93.38 94 GLY A CA 1
ATOM 641 C C . GLY A 1 94 ? -25.129 -1.387 27.357 1.00 93.38 94 GLY A C 1
ATOM 642 O O . GLY A 1 94 ? -23.950 -1.477 27.698 1.00 93.38 94 GLY A O 1
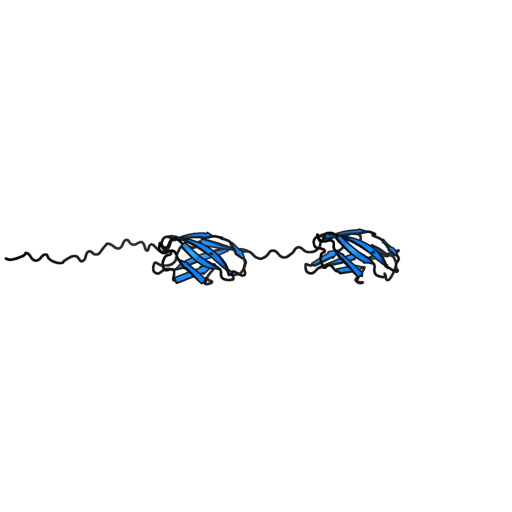ATOM 643 N N . THR A 1 95 ? -25.487 -1.043 26.120 1.00 94.94 95 THR A N 1
ATOM 644 C CA . THR A 1 95 ? -24.540 -0.690 25.051 1.00 94.94 95 THR A CA 1
ATOM 645 C C . THR A 1 95 ? -24.459 0.824 24.882 1.00 94.94 95 THR A C 1
ATOM 647 O O . THR A 1 95 ? -25.467 1.519 25.003 1.00 94.94 95 THR A O 1
ATOM 650 N N . SER A 1 96 ? -23.261 1.334 24.603 1.00 96.44 96 SER A N 1
ATOM 651 C CA . SER A 1 96 ? -23.024 2.764 24.436 1.00 96.44 96 SER A CA 1
ATOM 652 C C . SER A 1 96 ? -23.563 3.308 23.119 1.00 96.44 96 SER A C 1
ATOM 654 O O . SER A 1 96 ? -23.846 2.564 22.179 1.00 96.44 96 SER A O 1
ATOM 656 N N . ASN A 1 97 ? -23.602 4.636 23.002 1.00 95.62 97 ASN A N 1
ATOM 657 C CA . ASN A 1 97 ? -23.629 5.279 21.691 1.00 95.62 97 ASN A CA 1
ATOM 658 C C . ASN A 1 97 ? -22.392 4.862 20.861 1.00 95.62 97 ASN A C 1
ATOM 660 O O . ASN A 1 97 ? -21.345 4.533 21.434 1.00 95.62 97 ASN A O 1
ATOM 664 N N . PRO A 1 98 ? -22.486 4.890 19.521 1.00 96.94 98 PRO A N 1
ATOM 665 C CA . PRO A 1 98 ? -21.339 4.637 18.667 1.00 96.94 98 PRO A CA 1
ATOM 666 C C . PRO A 1 98 ? -20.379 5.837 18.649 1.00 96.94 98 PRO A C 1
ATOM 668 O O . PRO A 1 98 ? -20.816 6.989 18.604 1.00 96.94 98 PRO A O 1
ATOM 671 N N . ALA A 1 99 ? -19.077 5.558 18.615 1.00 98.00 99 ALA A N 1
ATOM 672 C CA . ALA A 1 99 ? -18.028 6.506 18.225 1.00 98.00 99 ALA A CA 1
ATOM 673 C C . ALA A 1 99 ? -17.334 6.022 16.944 1.00 98.00 99 ALA A C 1
ATOM 675 O O . ALA A 1 99 ? -17.340 4.833 16.654 1.00 98.00 99 ALA A O 1
ATOM 676 N N . SER A 1 100 ? -16.738 6.913 16.157 1.00 98.19 100 SER A N 1
ATOM 677 C CA . SER A 1 100 ? -16.140 6.527 14.871 1.00 98.19 100 SER A CA 1
ATOM 678 C C . SER A 1 100 ? -14.682 6.092 15.007 1.00 98.19 100 SER A C 1
ATOM 680 O O . SER A 1 100 ? -13.894 6.750 15.688 1.00 98.19 100 SER A O 1
ATOM 682 N N . TYR A 1 101 ? -14.310 5.037 14.282 1.00 98.62 101 TYR A N 1
ATOM 683 C CA . TYR A 1 101 ? -12.922 4.634 14.059 1.00 98.62 101 TYR A CA 1
ATOM 684 C C . TYR A 1 101 ? -12.673 4.382 12.571 1.00 98.62 101 TYR A C 1
ATOM 686 O O . TYR A 1 101 ? -13.491 3.737 11.916 1.00 98.62 101 TYR A O 1
ATOM 694 N N . THR A 1 102 ? -11.560 4.873 12.027 1.00 98.56 102 THR A N 1
ATOM 695 C CA . THR A 1 102 ? -11.241 4.738 10.596 1.00 98.56 102 THR A CA 1
ATOM 696 C C . THR A 1 102 ? -10.095 3.762 10.359 1.00 98.56 102 THR A C 1
ATOM 698 O O . THR A 1 102 ? -8.953 4.022 10.742 1.00 98.56 102 THR A O 1
ATOM 701 N N . TYR A 1 103 ? -10.387 2.676 9.646 1.00 98.38 103 TYR A N 1
ATOM 702 C CA . TYR A 1 103 ? -9.380 1.768 9.113 1.00 98.38 103 TYR A CA 1
ATOM 703 C C . TYR A 1 103 ? -8.783 2.337 7.828 1.00 98.38 103 TYR A C 1
ATOM 705 O O . TYR A 1 103 ? -9.484 2.552 6.835 1.00 98.38 103 TYR A O 1
ATOM 713 N N . VAL A 1 104 ? -7.477 2.571 7.856 1.00 97.44 104 VAL A N 1
ATOM 714 C CA . VAL A 1 104 ? -6.700 3.158 6.768 1.00 97.44 104 VAL A CA 1
ATOM 715 C C . VAL A 1 104 ? -5.955 2.043 6.042 1.00 97.44 104 VAL A C 1
ATOM 717 O O . VAL A 1 104 ? -5.188 1.286 6.646 1.00 97.44 104 VAL A O 1
ATOM 720 N N . SER A 1 105 ? -6.192 1.929 4.734 1.00 93.88 105 SER A N 1
ATOM 721 C CA . SER A 1 105 ? -5.399 1.051 3.872 1.00 93.88 105 SER A CA 1
ATOM 722 C C . SER A 1 105 ? -3.952 1.534 3.813 1.00 93.88 105 SER A C 1
ATOM 724 O O . SER A 1 105 ? -3.728 2.743 3.727 1.00 93.88 105 SER A O 1
ATOM 726 N N . PRO A 1 106 ? -2.962 0.628 3.792 1.00 89.69 106 PRO A N 1
ATOM 727 C CA . PRO A 1 106 ? -1.598 1.026 3.485 1.00 89.69 106 PRO A CA 1
ATOM 728 C C . PRO A 1 106 ? -1.550 1.654 2.088 1.00 89.69 106 PRO A C 1
ATOM 730 O O . PRO A 1 106 ? -2.129 1.122 1.138 1.00 89.69 106 PRO A O 1
ATOM 733 N N . THR A 1 107 ? -0.857 2.783 1.960 1.00 88.69 107 THR A N 1
ATOM 734 C CA . THR A 1 107 ? -0.571 3.384 0.656 1.00 88.69 107 THR A CA 1
ATOM 735 C C . THR A 1 107 ? 0.381 2.457 -0.104 1.00 88.69 107 THR A C 1
ATOM 737 O O . THR A 1 107 ? 1.456 2.159 0.425 1.00 88.69 107 THR A O 1
ATOM 740 N N . PRO A 1 108 ? 0.032 1.981 -1.316 1.00 87.06 108 PRO A N 1
ATOM 741 C CA . PRO A 1 108 ? 0.959 1.199 -2.125 1.00 87.06 108 PRO A CA 1
ATOM 742 C C . PRO A 1 108 ? 2.246 1.993 -2.401 1.00 87.06 108 PRO A C 1
ATOM 744 O O . PRO A 1 108 ? 2.166 3.209 -2.604 1.00 87.06 108 PRO A O 1
ATOM 747 N N . PRO A 1 109 ? 3.427 1.348 -2.435 1.00 89.75 109 PRO A N 1
ATOM 748 C CA . PRO A 1 109 ? 4.653 2.009 -2.865 1.00 89.75 109 PRO A CA 1
ATOM 749 C C . PRO A 1 109 ? 4.493 2.617 -4.264 1.00 89.75 109 PRO A C 1
ATOM 751 O O . PRO A 1 109 ? 3.858 2.026 -5.138 1.00 89.75 109 PRO A O 1
ATOM 754 N N . ALA A 1 110 ? 5.076 3.796 -4.484 1.00 94.56 110 ALA A N 1
ATOM 755 C CA . ALA A 1 110 ? 4.991 4.462 -5.777 1.00 94.56 110 ALA A CA 1
ATOM 756 C C . ALA A 1 110 ? 5.736 3.660 -6.871 1.00 94.56 110 ALA A C 1
ATOM 758 O O . ALA A 1 110 ? 6.821 3.126 -6.602 1.00 94.56 110 ALA A O 1
ATOM 759 N N . PRO A 1 111 ? 5.195 3.594 -8.105 1.00 96.25 111 PRO A N 1
ATOM 760 C CA . PRO A 1 111 ? 5.897 2.995 -9.236 1.00 96.25 111 PRO A CA 1
ATOM 761 C C . PRO A 1 111 ? 7.171 3.789 -9.583 1.00 96.25 111 PRO A C 1
ATOM 763 O O . PRO A 1 111 ? 7.322 4.945 -9.159 1.00 96.25 111 PRO A O 1
ATOM 766 N N . PRO A 1 112 ? 8.101 3.200 -10.358 1.00 97.94 112 PRO A N 1
ATOM 767 C CA . PRO A 1 112 ? 9.242 3.942 -10.869 1.00 97.94 112 PRO A CA 1
ATOM 768 C C . PRO A 1 112 ? 8.792 5.045 -11.824 1.00 97.94 112 PRO A C 1
ATOM 770 O O . PRO A 1 112 ? 7.769 4.928 -12.500 1.00 97.94 112 PRO A O 1
ATOM 773 N N . THR A 1 113 ? 9.594 6.098 -11.924 1.00 98.31 113 THR A N 1
ATOM 774 C CA . THR A 1 113 ? 9.537 7.027 -13.057 1.00 98.31 113 THR A CA 1
ATOM 775 C C . THR A 1 113 ? 10.892 7.055 -13.737 1.00 98.31 113 THR A C 1
ATOM 777 O O . THR A 1 113 ? 11.912 6.913 -13.071 1.00 98.31 113 THR A O 1
ATOM 780 N N . ALA A 1 114 ? 10.909 7.236 -15.054 1.00 98.12 114 ALA A N 1
ATOM 781 C CA . ALA A 1 114 ? 12.125 7.465 -15.816 1.00 98.12 114 ALA A CA 1
ATOM 782 C C . ALA A 1 114 ? 11.939 8.743 -16.631 1.00 98.12 114 ALA A C 1
ATOM 784 O O . ALA A 1 114 ? 10.949 8.884 -17.347 1.00 98.12 114 ALA A O 1
ATOM 785 N N . THR A 1 115 ? 12.858 9.691 -16.488 1.00 98.25 115 THR A N 1
ATOM 786 C CA . THR A 1 115 ? 12.756 11.025 -17.091 1.00 98.25 115 THR A CA 1
ATOM 787 C C . THR A 1 115 ? 13.701 11.193 -18.268 1.00 98.25 115 THR A C 1
ATOM 789 O O . THR A 1 115 ? 13.358 11.874 -19.231 1.00 98.25 115 THR A O 1
ATOM 792 N N . SER A 1 116 ? 14.871 10.558 -18.223 1.00 98.38 116 SER A N 1
ATOM 793 C CA . SER A 1 116 ? 15.855 10.617 -19.301 1.00 98.38 116 SER A CA 1
ATOM 794 C C . SER A 1 116 ? 16.822 9.440 -19.258 1.00 98.38 116 SER A C 1
ATOM 796 O O . SER A 1 116 ? 16.962 8.772 -18.234 1.00 98.38 116 SER A O 1
ATOM 798 N N . ILE A 1 117 ? 17.508 9.216 -20.380 1.00 98.62 117 ILE A N 1
ATOM 799 C CA . ILE A 1 117 ? 18.677 8.345 -20.499 1.00 98.62 117 ILE A CA 1
ATOM 800 C C . ILE A 1 117 ? 19.827 9.131 -21.133 1.00 98.62 117 ILE A C 1
ATOM 802 O O . ILE A 1 117 ? 19.620 9.887 -22.084 1.00 98.62 117 ILE A O 1
ATOM 806 N N . ASN A 1 118 ? 21.036 8.957 -20.607 1.00 97.81 118 ASN A N 1
ATOM 807 C CA . ASN A 1 118 ? 22.256 9.535 -21.152 1.00 97.81 118 ASN A CA 1
ATOM 808 C C . ASN A 1 118 ? 23.392 8.493 -21.191 1.00 97.81 118 ASN A C 1
ATOM 810 O O . ASN A 1 118 ? 23.704 7.919 -20.145 1.00 97.81 118 ASN A O 1
ATOM 814 N N . PRO A 1 119 ? 24.053 8.286 -22.344 1.00 98.06 119 PRO A N 1
ATOM 815 C CA . PRO A 1 119 ? 23.719 8.852 -23.653 1.00 98.06 119 PRO A CA 1
ATOM 816 C C . PRO A 1 119 ? 22.398 8.279 -24.201 1.00 98.06 119 PRO A C 1
ATOM 818 O O . PRO A 1 119 ? 21.997 7.174 -23.845 1.00 98.06 119 PRO A O 1
ATOM 821 N N . SER A 1 120 ? 21.722 9.027 -25.077 1.00 97.56 120 SER A N 1
ATOM 822 C CA . SER A 1 120 ? 20.477 8.594 -25.740 1.00 97.56 120 SER A CA 1
ATOM 823 C C . SER A 1 120 ? 20.705 7.831 -27.051 1.00 97.56 120 SER A C 1
ATOM 825 O O . SER A 1 120 ? 19.752 7.448 -27.728 1.00 97.56 120 SER A O 1
ATOM 827 N N . SER A 1 121 ? 21.964 7.610 -27.429 1.00 97.88 121 SER A N 1
ATOM 828 C CA . SER A 1 121 ? 22.345 6.826 -28.603 1.00 97.88 121 SER A CA 1
ATOM 829 C C . SER A 1 121 ? 23.701 6.148 -28.418 1.00 97.88 121 SER A C 1
ATOM 831 O O . SER A 1 121 ? 24.484 6.531 -27.544 1.00 97.88 121 SER A O 1
ATOM 833 N N . GLY A 1 122 ? 23.972 5.128 -29.231 1.00 97.56 122 GLY A N 1
ATOM 834 C CA . GLY A 1 122 ? 25.224 4.377 -29.198 1.00 97.56 122 GLY A CA 1
ATOM 835 C C . GLY A 1 122 ? 25.269 3.251 -30.233 1.00 97.56 122 GLY A C 1
ATOM 836 O O . GLY A 1 122 ? 24.296 3.048 -30.956 1.00 97.56 122 GLY A O 1
ATOM 837 N N . PRO A 1 123 ? 26.393 2.525 -30.326 1.00 98.12 123 PRO A N 1
ATOM 838 C CA . PRO A 1 123 ? 26.623 1.554 -31.391 1.00 98.12 123 PRO A CA 1
ATOM 839 C C . PRO A 1 123 ? 25.666 0.359 -31.311 1.00 98.12 123 PRO A C 1
ATOM 841 O O . PRO A 1 123 ? 25.366 -0.114 -30.211 1.00 98.12 123 PRO A O 1
ATOM 844 N N . ILE A 1 124 ? 25.270 -0.204 -32.461 1.00 97.81 124 ILE A N 1
ATOM 845 C CA . ILE A 1 124 ? 24.469 -1.451 -32.536 1.00 97.81 124 ILE A CA 1
ATOM 846 C C . ILE A 1 124 ? 25.063 -2.619 -31.728 1.00 97.81 124 ILE A C 1
ATOM 848 O O . ILE A 1 124 ? 24.333 -3.491 -31.269 1.00 97.81 124 ILE A O 1
ATOM 852 N N . THR A 1 125 ? 26.379 -2.646 -31.506 1.00 97.44 125 THR A N 1
ATOM 853 C CA . THR A 1 125 ? 27.052 -3.687 -30.714 1.00 97.44 125 THR A CA 1
ATOM 854 C C . THR A 1 125 ? 26.790 -3.576 -29.210 1.00 97.44 125 THR A C 1
ATOM 856 O O . THR A 1 125 ? 27.138 -4.495 -28.472 1.00 97.44 125 THR A O 1
ATOM 859 N N . GLY A 1 126 ? 26.201 -2.472 -28.739 1.00 96.81 126 GLY A N 1
ATOM 860 C CA . GLY A 1 126 ? 26.063 -2.176 -27.315 1.00 96.81 126 GLY A CA 1
ATOM 861 C C . GLY A 1 126 ? 27.413 -1.920 -26.641 1.00 96.81 126 GLY A C 1
ATOM 862 O O . GLY A 1 126 ? 28.380 -1.499 -27.279 1.00 96.81 126 GLY A O 1
ATOM 863 N N . GLY A 1 127 ? 27.480 -2.168 -25.333 1.00 97.19 127 GLY A N 1
ATOM 864 C CA . GLY A 1 127 ? 28.708 -2.098 -24.535 1.00 97.19 127 GLY A CA 1
ATOM 865 C C . GLY A 1 127 ? 29.029 -0.720 -23.952 1.00 97.19 127 GLY A C 1
ATOM 866 O O . GLY A 1 127 ? 29.945 -0.601 -23.141 1.00 97.19 127 GLY A O 1
ATOM 867 N N . VAL A 1 128 ? 28.271 0.316 -24.313 1.00 97.06 128 VAL A N 1
ATOM 868 C CA . VAL A 1 128 ? 28.439 1.662 -23.748 1.00 97.06 128 VAL A CA 1
ATOM 869 C C . VAL A 1 128 ? 27.717 1.793 -22.403 1.00 97.06 128 VAL A C 1
ATOM 871 O O . VAL A 1 128 ? 26.647 1.201 -22.227 1.00 97.06 128 VAL A O 1
ATOM 874 N N . PRO A 1 129 ? 28.267 2.555 -21.440 1.00 98.25 129 PRO A N 1
ATOM 875 C CA . PRO A 1 129 ? 27.564 2.842 -20.202 1.00 98.25 129 PRO A CA 1
ATOM 876 C C . PRO A 1 129 ? 26.382 3.780 -20.454 1.00 98.25 129 PRO A C 1
ATOM 878 O O . PRO A 1 129 ? 26.469 4.685 -21.283 1.00 98.25 129 PRO A O 1
ATOM 881 N N . PHE A 1 130 ? 25.304 3.594 -19.701 1.00 98.56 130 PHE A N 1
ATOM 882 C CA . PHE A 1 130 ? 24.168 4.508 -19.656 1.00 98.56 130 PHE A CA 1
ATOM 883 C C . PHE A 1 130 ? 23.851 4.914 -18.218 1.00 98.56 130 PHE A C 1
ATOM 885 O O . PHE A 1 130 ? 24.134 4.179 -17.269 1.00 98.56 130 PHE A O 1
ATOM 892 N N . VAL A 1 131 ? 23.202 6.067 -18.079 1.00 98.38 131 VAL A N 1
ATOM 893 C CA . VAL A 1 131 ? 22.578 6.548 -16.847 1.00 98.38 131 VAL A CA 1
ATOM 894 C C . VAL A 1 131 ? 21.139 6.935 -17.163 1.00 98.38 131 VAL A C 1
ATOM 896 O O . VAL A 1 131 ? 20.899 7.717 -18.080 1.00 98.38 131 VAL A O 1
ATOM 899 N N . ILE A 1 132 ? 20.188 6.399 -16.407 1.00 98.75 132 ILE A N 1
ATOM 900 C CA . ILE A 1 132 ? 18.779 6.785 -16.418 1.00 98.75 132 ILE A CA 1
ATOM 901 C C . ILE A 1 132 ? 18.505 7.627 -15.177 1.00 98.75 132 ILE A C 1
ATOM 903 O O . ILE A 1 132 ? 18.847 7.209 -14.071 1.00 98.75 132 ILE A O 1
ATOM 907 N N . ALA A 1 133 ? 17.876 8.786 -15.361 1.00 98.44 133 ALA A N 1
ATOM 908 C CA . ALA A 1 133 ? 17.360 9.606 -14.269 1.00 98.44 133 ALA A CA 1
ATOM 909 C C . ALA A 1 133 ? 15.864 9.344 -14.055 1.00 98.44 133 ALA A C 1
ATOM 911 O O . ALA A 1 133 ? 15.142 9.013 -15.000 1.00 98.44 133 ALA A O 1
ATOM 912 N N . GLY A 1 134 ? 15.389 9.488 -12.819 1.00 98.12 134 GLY A N 1
ATOM 913 C CA . GLY A 1 134 ? 14.014 9.161 -12.464 1.00 98.12 134 GLY A CA 1
ATOM 914 C C . GLY A 1 134 ? 13.737 9.180 -10.964 1.00 98.12 134 GLY A C 1
ATOM 915 O O . GLY A 1 134 ? 14.383 9.903 -10.209 1.00 98.12 134 GLY A O 1
ATOM 916 N N . THR A 1 135 ? 12.763 8.380 -10.536 1.00 98.06 135 THR A N 1
ATOM 917 C CA . THR A 1 135 ? 12.440 8.143 -9.120 1.00 98.06 135 THR A CA 1
ATOM 918 C C . THR A 1 135 ? 12.081 6.682 -8.885 1.00 98.06 135 THR A C 1
ATOM 920 O O . THR A 1 135 ? 11.654 5.984 -9.807 1.00 98.06 135 THR A O 1
ATOM 923 N N . ASN A 1 136 ? 12.226 6.227 -7.637 1.00 97.44 136 ASN A N 1
ATOM 924 C CA . ASN A 1 136 ? 11.940 4.854 -7.210 1.00 97.44 136 ASN A CA 1
ATOM 925 C C . ASN A 1 136 ? 12.652 3.799 -8.078 1.00 97.44 136 ASN A C 1
ATOM 927 O O . ASN A 1 136 ? 12.066 2.764 -8.391 1.00 97.44 136 ASN A O 1
ATOM 931 N N . LEU A 1 137 ? 13.898 4.071 -8.487 1.00 97.75 137 LEU A N 1
ATOM 932 C CA . LEU A 1 137 ? 14.666 3.206 -9.389 1.00 97.75 137 LEU A CA 1
ATOM 933 C C . LEU A 1 137 ? 15.400 2.065 -8.672 1.00 97.75 137 LEU A C 1
ATOM 935 O O . LEU A 1 137 ? 15.875 1.145 -9.335 1.00 97.75 137 LEU A O 1
ATOM 939 N N . THR A 1 138 ? 15.511 2.110 -7.341 1.00 96.75 138 THR A N 1
ATOM 940 C CA . THR A 1 138 ? 16.250 1.128 -6.533 1.00 96.75 138 THR A CA 1
ATOM 941 C C . THR A 1 138 ? 15.807 -0.306 -6.822 1.00 96.75 138 THR A C 1
ATOM 943 O O . THR A 1 138 ? 14.618 -0.620 -6.797 1.00 96.75 138 THR A O 1
ATOM 946 N N . GLY A 1 139 ? 16.778 -1.188 -7.087 1.00 94.50 139 GLY A N 1
ATOM 947 C CA . GLY A 1 139 ? 16.518 -2.587 -7.452 1.00 94.50 139 GLY A CA 1
ATOM 948 C C . GLY A 1 139 ? 15.918 -2.770 -8.852 1.00 94.50 139 GLY A C 1
ATOM 949 O O . GLY A 1 139 ? 15.416 -3.849 -9.163 1.00 94.50 139 GLY A O 1
ATOM 950 N N . GLY A 1 140 ? 15.934 -1.725 -9.682 1.00 97.06 140 GLY A N 1
ATOM 951 C CA . GLY A 1 140 ? 15.397 -1.758 -11.032 1.00 97.06 140 GLY A CA 1
ATOM 952 C C . GLY A 1 140 ? 16.233 -2.567 -12.018 1.00 97.06 140 GLY A C 1
ATOM 953 O O . GLY A 1 140 ? 17.459 -2.628 -11.943 1.00 97.06 140 GLY A O 1
ATOM 954 N N . THR A 1 141 ? 15.543 -3.149 -12.991 1.00 98.31 141 THR A N 1
ATOM 955 C CA . THR A 1 141 ? 16.115 -3.754 -14.199 1.00 98.31 141 THR A CA 1
ATOM 956 C C . THR A 1 141 ? 15.789 -2.884 -15.405 1.00 98.31 141 THR A C 1
ATOM 958 O O . THR A 1 141 ? 14.812 -2.133 -15.385 1.00 98.31 141 THR A O 1
ATOM 961 N N . VAL A 1 142 ? 16.602 -2.964 -16.459 1.00 98.62 142 VAL A N 1
ATOM 962 C CA . VAL A 1 142 ? 16.412 -2.171 -17.680 1.00 98.62 142 VAL A CA 1
ATOM 963 C C . VAL A 1 142 ? 16.410 -3.083 -18.890 1.00 98.62 142 VAL A C 1
ATOM 965 O O . VAL A 1 142 ? 17.230 -3.995 -18.984 1.00 98.62 142 VAL A O 1
ATOM 968 N N . THR A 1 143 ? 15.510 -2.814 -19.829 1.00 98.62 143 THR A N 1
ATOM 969 C CA . THR A 1 143 ? 15.485 -3.474 -21.136 1.00 98.62 143 THR A CA 1
ATOM 970 C C . THR A 1 143 ? 15.536 -2.453 -22.268 1.00 98.62 143 THR A C 1
ATOM 972 O O . THR A 1 143 ? 14.972 -1.366 -22.149 1.00 98.62 143 THR A O 1
ATOM 975 N N . PHE A 1 144 ? 16.192 -2.822 -23.369 1.00 98.56 144 PHE A N 1
ATOM 976 C CA . PHE A 1 144 ? 16.247 -2.077 -24.628 1.00 98.56 144 PHE A CA 1
ATOM 977 C C . PHE A 1 144 ? 15.566 -2.935 -25.695 1.00 98.56 144 PHE A C 1
ATOM 979 O O . PHE A 1 144 ? 16.075 -3.997 -26.047 1.00 98.56 144 PHE A O 1
ATOM 986 N N . ASN A 1 145 ? 14.388 -2.529 -26.172 1.00 97.62 145 ASN A N 1
ATOM 987 C CA . ASN A 1 145 ? 13.528 -3.361 -27.029 1.00 97.62 145 ASN A CA 1
ATOM 988 C C . ASN A 1 145 ? 13.251 -4.773 -26.463 1.00 97.62 145 ASN A C 1
ATOM 990 O O . ASN A 1 145 ? 13.245 -5.757 -27.199 1.00 97.62 145 ASN A O 1
ATOM 994 N N . GLY A 1 146 ? 13.105 -4.894 -25.140 1.00 97.06 146 GLY A N 1
ATOM 995 C CA . GLY A 1 146 ? 12.934 -6.182 -24.457 1.00 97.06 146 GLY A CA 1
ATOM 996 C C . GLY A 1 146 ? 14.227 -6.972 -24.210 1.00 97.06 146 GLY A C 1
ATOM 997 O O . GLY A 1 146 ? 14.189 -7.950 -23.468 1.00 97.06 146 GLY A O 1
ATOM 998 N N . VAL A 1 147 ? 15.377 -6.547 -24.749 1.00 98.25 147 VAL A N 1
ATOM 999 C CA . VAL A 1 147 ? 16.681 -7.161 -24.449 1.00 98.25 147 VAL A CA 1
ATOM 1000 C C . VAL A 1 147 ? 17.192 -6.639 -23.100 1.00 98.25 147 VAL A C 1
ATOM 1002 O O . VAL A 1 147 ? 17.319 -5.420 -22.951 1.00 98.25 147 VAL A O 1
ATOM 1005 N N . PRO A 1 148 ? 17.486 -7.506 -22.111 1.00 98.25 148 PRO A N 1
ATOM 1006 C CA . PRO A 1 148 ? 17.998 -7.073 -20.813 1.00 98.25 148 PRO A CA 1
ATOM 1007 C C . PRO A 1 148 ? 19.354 -6.375 -20.920 1.00 98.25 148 PRO A C 1
ATOM 1009 O O . PRO A 1 148 ? 20.267 -6.868 -21.579 1.00 98.25 148 PRO A O 1
ATOM 1012 N N . ALA A 1 149 ? 19.490 -5.245 -20.234 1.00 98.31 149 ALA A N 1
ATOM 1013 C CA . ALA A 1 149 ? 20.759 -4.564 -20.025 1.00 98.31 149 ALA A CA 1
ATOM 1014 C C . ALA A 1 149 ? 21.484 -5.107 -18.786 1.00 98.31 149 ALA A C 1
ATOM 1016 O O . ALA A 1 149 ? 20.855 -5.633 -17.864 1.00 98.31 149 ALA A O 1
ATOM 1017 N N . THR A 1 150 ? 22.798 -4.897 -18.707 1.00 98.44 150 THR A N 1
ATOM 1018 C CA . THR A 1 150 ? 23.550 -5.167 -17.474 1.00 98.44 150 THR A CA 1
ATOM 1019 C C . THR A 1 150 ? 23.427 -3.965 -16.548 1.00 98.44 150 THR A C 1
ATOM 1021 O O . THR A 1 150 ? 24.025 -2.925 -16.811 1.00 98.44 150 THR A O 1
ATOM 1024 N N . VAL A 1 151 ? 22.672 -4.082 -15.458 1.00 98.12 151 VAL A N 1
ATOM 1025 C CA . VAL A 1 151 ? 22.583 -3.020 -14.443 1.00 98.12 151 VAL A CA 1
ATOM 1026 C C . VAL A 1 151 ? 23.780 -3.116 -13.500 1.00 98.12 151 VAL A C 1
ATOM 1028 O O . VAL A 1 151 ? 24.064 -4.182 -12.960 1.00 98.12 151 VAL A O 1
ATOM 1031 N N . LEU A 1 152 ? 24.482 -1.999 -13.310 1.00 97.62 152 LEU A N 1
ATOM 1032 C CA . LEU A 1 152 ? 25.636 -1.898 -12.410 1.00 97.62 152 LEU A CA 1
ATOM 1033 C C . LEU A 1 152 ? 25.241 -1.360 -11.031 1.00 97.62 152 LEU A C 1
ATOM 1035 O O . LEU A 1 152 ? 25.931 -1.623 -10.049 1.00 97.62 152 LEU A O 1
ATOM 1039 N N . GLY A 1 153 ? 24.128 -0.630 -10.947 1.00 96.06 153 GLY A N 1
ATOM 1040 C CA . GLY A 1 153 ? 23.556 -0.202 -9.681 1.00 96.06 153 GLY A CA 1
ATOM 1041 C C . GLY A 1 153 ? 22.614 0.985 -9.814 1.00 96.06 153 GLY A C 1
ATOM 1042 O O . GLY A 1 153 ? 22.306 1.469 -10.906 1.00 96.06 153 GLY A O 1
ATOM 1043 N N . THR A 1 154 ? 22.177 1.450 -8.653 1.00 97.81 154 THR A N 1
ATOM 1044 C CA . THR A 1 154 ? 21.425 2.688 -8.472 1.00 97.81 154 THR A CA 1
ATOM 1045 C C . THR A 1 154 ? 22.130 3.542 -7.439 1.00 97.81 154 THR A C 1
ATOM 1047 O O . THR A 1 154 ? 22.839 3.018 -6.575 1.00 97.81 154 THR A O 1
ATOM 1050 N N . ASP A 1 155 ? 21.940 4.853 -7.499 1.00 96.38 155 ASP A N 1
ATOM 1051 C CA . ASP A 1 155 ? 22.414 5.702 -6.414 1.00 96.38 155 ASP A CA 1
ATOM 1052 C C . ASP A 1 155 ? 21.611 5.432 -5.115 1.00 96.38 155 ASP A C 1
ATOM 1054 O O . ASP A 1 155 ? 20.500 4.890 -5.173 1.00 96.38 155 ASP A O 1
ATOM 1058 N N . PRO A 1 156 ? 22.129 5.813 -3.933 1.00 95.12 156 PRO A N 1
ATOM 1059 C CA . PRO A 1 156 ? 21.457 5.558 -2.656 1.00 95.12 156 PRO A CA 1
ATOM 1060 C C . PRO A 1 156 ? 20.074 6.205 -2.513 1.00 95.12 156 PRO A C 1
ATOM 1062 O O . PRO A 1 156 ? 19.278 5.749 -1.693 1.00 95.12 156 PRO A O 1
ATOM 1065 N N . THR A 1 157 ? 19.781 7.261 -3.279 1.00 95.75 157 THR A N 1
ATOM 1066 C CA . THR A 1 157 ? 18.476 7.939 -3.259 1.00 95.75 157 THR A CA 1
ATOM 1067 C C . THR A 1 157 ? 17.488 7.365 -4.280 1.00 95.75 157 THR A C 1
ATOM 1069 O O . THR A 1 157 ? 16.304 7.699 -4.236 1.00 95.75 157 THR A O 1
ATOM 1072 N N . GLY A 1 158 ? 17.936 6.463 -5.163 1.00 96.19 158 GLY A N 1
ATOM 1073 C CA . GLY A 1 158 ? 17.088 5.791 -6.149 1.00 96.19 158 GLY A CA 1
ATOM 1074 C C . GLY A 1 158 ? 16.586 6.707 -7.267 1.00 96.19 158 GLY A C 1
ATOM 1075 O O . GLY A 1 158 ? 15.518 6.444 -7.830 1.00 96.19 158 GLY A O 1
ATOM 1076 N N . ILE A 1 159 ? 17.323 7.777 -7.571 1.00 98.12 159 ILE A N 1
ATOM 1077 C CA . ILE A 1 159 ? 17.013 8.748 -8.631 1.00 98.12 159 ILE A CA 1
ATOM 1078 C C . ILE A 1 159 ? 17.854 8.534 -9.892 1.00 98.12 159 ILE A C 1
ATOM 1080 O O . ILE A 1 159 ? 17.483 9.017 -10.960 1.00 98.12 159 ILE A O 1
ATOM 1084 N N . LEU A 1 160 ? 18.964 7.802 -9.789 1.00 98.25 160 LEU A N 1
ATOM 1085 C CA . LEU A 1 160 ? 19.825 7.397 -10.890 1.00 98.25 160 LEU A CA 1
ATOM 1086 C C . LEU A 1 160 ? 19.958 5.875 -10.924 1.00 98.25 160 LEU A C 1
ATOM 1088 O O . LEU A 1 160 ? 20.195 5.229 -9.902 1.00 98.25 160 LEU A O 1
ATOM 1092 N N . LEU A 1 161 ? 19.886 5.316 -12.127 1.00 98.56 161 LEU A N 1
ATOM 1093 C CA . LEU A 1 161 ? 20.183 3.918 -12.415 1.00 98.56 161 LEU A CA 1
ATOM 1094 C C . LEU A 1 161 ? 21.187 3.858 -13.557 1.00 98.56 161 LEU A C 1
ATOM 1096 O O . LEU A 1 161 ? 20.980 4.487 -14.591 1.00 98.56 161 LEU A O 1
ATOM 1100 N N . PHE A 1 162 ? 22.269 3.107 -13.393 1.00 98.06 162 PHE A N 1
ATOM 1101 C CA . PHE A 1 162 ? 23.334 3.034 -14.388 1.00 98.06 162 PHE A CA 1
ATOM 1102 C C . PHE A 1 162 ? 23.703 1.592 -14.723 1.00 98.06 162 PHE A C 1
ATOM 1104 O O . PHE A 1 162 ? 23.571 0.670 -13.913 1.00 98.06 162 PHE A O 1
ATOM 1111 N N . GLY A 1 163 ? 24.145 1.391 -15.958 1.00 98.38 163 GLY A N 1
ATOM 1112 C CA . GLY A 1 163 ? 24.369 0.066 -16.517 1.00 98.38 163 GLY A CA 1
ATOM 1113 C C . GLY A 1 163 ? 25.098 0.104 -17.850 1.00 98.38 163 GLY A C 1
ATOM 1114 O O . GLY A 1 163 ? 25.595 1.149 -18.260 1.00 98.38 163 GLY A O 1
ATOM 1115 N N . ILE A 1 164 ? 25.147 -1.041 -18.525 1.00 98.56 164 ILE A N 1
ATOM 1116 C CA . ILE A 1 164 ? 25.732 -1.219 -19.854 1.00 98.56 164 ILE A CA 1
ATOM 1117 C C . ILE A 1 164 ? 24.630 -1.570 -20.853 1.00 98.56 164 ILE A C 1
ATOM 1119 O O . ILE A 1 164 ? 23.837 -2.487 -20.613 1.00 98.56 164 ILE A O 1
ATOM 1123 N N . VAL A 1 165 ? 24.592 -0.841 -21.971 1.00 98.50 165 VAL A N 1
ATOM 1124 C CA . VAL A 1 165 ? 23.634 -1.050 -23.066 1.00 98.50 165 VAL A CA 1
ATOM 1125 C C . VAL A 1 165 ? 23.892 -2.421 -23.716 1.00 98.50 165 VAL A C 1
ATOM 1127 O O . VAL A 1 165 ? 25.045 -2.719 -24.039 1.00 98.50 165 VAL A O 1
ATOM 1130 N N . PRO A 1 166 ? 22.869 -3.272 -23.915 1.00 98.50 166 PRO A N 1
ATOM 1131 C CA . PRO A 1 166 ? 23.029 -4.554 -24.599 1.00 98.50 166 PRO A CA 1
ATOM 1132 C C . PRO A 1 166 ? 23.233 -4.371 -26.112 1.00 98.50 166 PRO A C 1
ATOM 1134 O O . PRO A 1 166 ? 23.076 -3.277 -26.645 1.00 98.50 166 PRO A O 1
ATOM 1137 N N . ALA A 1 167 ? 23.578 -5.444 -26.825 1.00 98.06 167 ALA A N 1
ATOM 1138 C CA . ALA A 1 167 ? 23.627 -5.407 -28.286 1.00 98.06 167 ALA A CA 1
ATOM 1139 C C . ALA A 1 167 ? 22.213 -5.257 -28.882 1.00 98.06 167 ALA A C 1
ATOM 1141 O O . ALA A 1 167 ? 21.274 -5.940 -28.462 1.00 98.06 167 ALA A O 1
ATOM 1142 N N . GLY A 1 168 ? 22.072 -4.376 -29.872 1.00 95.75 168 GLY A N 1
ATOM 1143 C CA . GLY A 1 168 ? 20.856 -4.178 -30.655 1.00 95.75 168 GLY A CA 1
ATOM 1144 C C . GLY A 1 168 ? 20.801 -5.094 -31.881 1.00 95.75 168 GLY A C 1
ATOM 1145 O O . GLY A 1 168 ? 21.825 -5.510 -32.416 1.00 95.75 168 GLY A O 1
ATOM 1146 N N . ALA A 1 169 ? 19.591 -5.403 -32.353 1.00 94.56 169 ALA A N 1
ATOM 1147 C CA . ALA A 1 169 ? 19.396 -6.238 -33.544 1.00 94.56 169 ALA A CA 1
ATOM 1148 C C . ALA A 1 169 ? 19.629 -5.478 -34.866 1.00 94.56 169 ALA A C 1
ATOM 1150 O O . ALA A 1 169 ? 20.049 -6.072 -35.856 1.00 94.56 169 ALA A O 1
ATOM 1151 N N . ALA A 1 170 ? 19.330 -4.177 -34.889 1.00 94.88 170 ALA A N 1
ATOM 1152 C CA . ALA A 1 170 ? 19.478 -3.293 -36.043 1.00 94.88 170 ALA A CA 1
ATOM 1153 C C . ALA A 1 170 ? 19.613 -1.834 -35.579 1.00 94.88 170 ALA A C 1
ATOM 1155 O O . ALA A 1 170 ? 19.268 -1.510 -34.440 1.00 94.88 170 ALA A O 1
ATOM 1156 N N . ALA A 1 171 ? 20.081 -0.958 -36.470 1.00 96.50 171 ALA A N 1
ATOM 1157 C CA . ALA A 1 171 ? 20.065 0.483 -36.239 1.00 96.50 171 ALA A CA 1
ATOM 1158 C C . ALA A 1 171 ? 18.621 1.007 -36.150 1.00 96.50 171 ALA A C 1
ATOM 1160 O O . ALA A 1 171 ? 17.725 0.522 -36.847 1.00 96.50 171 ALA A O 1
ATOM 1161 N N . GLY A 1 172 ? 18.403 2.011 -35.304 1.00 97.62 172 GLY A N 1
ATOM 1162 C CA . GLY A 1 172 ? 17.095 2.620 -35.084 1.00 97.62 172 GLY A CA 1
ATOM 1163 C C . GLY A 1 172 ? 16.792 2.907 -33.617 1.00 97.62 172 GLY A C 1
ATOM 1164 O O . GLY A 1 172 ? 17.504 2.480 -32.706 1.00 97.62 172 GLY A O 1
ATOM 1165 N N . ASN A 1 173 ? 15.714 3.659 -33.394 1.00 97.94 173 ASN A N 1
ATOM 1166 C CA . ASN A 1 173 ? 15.252 3.987 -32.053 1.00 97.94 173 ASN A CA 1
ATOM 1167 C C . ASN A 1 173 ? 14.480 2.821 -31.432 1.00 97.94 173 ASN A C 1
ATOM 1169 O O . ASN A 1 173 ? 13.564 2.281 -32.055 1.00 97.94 173 ASN A O 1
ATOM 1173 N N . VAL A 1 174 ? 14.817 2.478 -30.192 1.00 98.38 174 VAL A N 1
ATOM 1174 C CA . VAL A 1 174 ? 14.162 1.418 -29.428 1.00 98.38 174 VAL A CA 1
ATOM 1175 C C . VAL A 1 174 ? 13.563 1.943 -28.124 1.00 98.38 174 VAL A C 1
ATOM 1177 O O . VAL A 1 174 ? 14.120 2.859 -27.510 1.00 98.38 174 VAL A O 1
ATOM 1180 N N . PRO A 1 175 ? 12.449 1.355 -27.649 1.00 98.25 175 PRO A N 1
ATOM 1181 C CA . PRO A 1 175 ? 11.939 1.666 -26.325 1.00 98.25 175 PRO A CA 1
ATOM 1182 C C . PRO A 1 175 ? 12.919 1.181 -25.253 1.00 98.25 175 PRO A C 1
ATOM 1184 O O . PRO A 1 175 ? 13.454 0.071 -25.337 1.00 98.25 175 PRO A O 1
ATOM 1187 N N . VAL A 1 176 ? 13.108 2.007 -24.225 1.00 98.69 176 VAL A N 1
ATOM 1188 C CA . VAL A 1 176 ? 13.838 1.644 -23.009 1.00 98.69 176 VAL A CA 1
ATOM 1189 C C . VAL A 1 176 ? 12.846 1.598 -21.863 1.00 98.69 176 VAL A C 1
ATOM 1191 O O . VAL A 1 176 ? 12.120 2.567 -21.633 1.00 98.69 176 VAL A O 1
ATOM 1194 N N . VAL A 1 177 ? 12.802 0.476 -21.152 1.00 98.69 177 VAL A N 1
ATOM 1195 C CA . VAL A 1 177 ? 11.862 0.264 -20.047 1.00 98.69 177 VAL A CA 1
ATOM 1196 C C . VAL A 1 177 ? 12.633 -0.091 -18.789 1.00 98.69 177 VAL A C 1
ATOM 1198 O O . VAL A 1 177 ? 13.415 -1.044 -18.785 1.00 98.69 177 VAL A O 1
ATOM 1201 N N . VAL A 1 178 ? 12.380 0.663 -17.723 1.00 98.50 178 VAL A N 1
ATOM 1202 C CA . VAL A 1 178 ? 12.820 0.352 -16.364 1.00 98.50 178 VAL A CA 1
ATOM 1203 C C . VAL A 1 178 ? 11.712 -0.410 -15.654 1.00 98.50 178 VAL A C 1
ATOM 1205 O O . VAL A 1 178 ? 10.564 0.025 -15.675 1.00 98.50 178 VAL A O 1
ATOM 1208 N N . THR A 1 179 ? 12.045 -1.516 -14.996 1.00 98.31 179 THR A N 1
ATOM 1209 C CA . THR A 1 179 ? 11.099 -2.307 -14.197 1.00 98.31 179 THR A CA 1
ATOM 1210 C C . THR A 1 179 ? 11.618 -2.469 -12.778 1.00 98.31 179 THR A C 1
ATOM 1212 O O . THR A 1 179 ? 12.757 -2.892 -12.588 1.00 98.31 179 THR A O 1
ATOM 1215 N N . THR A 1 180 ? 10.785 -2.168 -11.785 1.00 97.38 180 THR A N 1
ATOM 1216 C CA . THR A 1 180 ? 11.046 -2.408 -10.358 1.00 97.38 180 THR A CA 1
ATOM 1217 C C . THR A 1 180 ? 9.937 -3.274 -9.762 1.00 97.38 180 THR A C 1
ATOM 1219 O O . THR A 1 180 ? 8.946 -3.581 -10.425 1.00 97.38 180 THR A O 1
ATOM 1222 N N . ALA A 1 181 ? 10.067 -3.656 -8.489 1.00 96.00 181 ALA A N 1
ATOM 1223 C CA . ALA A 1 181 ? 9.020 -4.402 -7.785 1.00 96.00 181 ALA A CA 1
ATOM 1224 C C . ALA A 1 181 ? 7.671 -3.653 -7.720 1.00 96.00 181 ALA A C 1
ATOM 1226 O O . ALA A 1 181 ? 6.632 -4.283 -7.544 1.00 96.00 181 ALA A O 1
ATOM 1227 N N . ASN A 1 182 ? 7.685 -2.323 -7.886 1.00 95.12 182 ASN A N 1
ATOM 1228 C CA . ASN A 1 182 ? 6.506 -1.465 -7.755 1.00 95.12 182 ASN A CA 1
ATOM 1229 C C . ASN A 1 182 ? 5.883 -1.073 -9.107 1.00 95.12 182 ASN A C 1
ATOM 1231 O O . ASN A 1 182 ? 4.906 -0.328 -9.131 1.00 95.12 182 ASN A O 1
ATOM 1235 N N . GLY A 1 183 ? 6.439 -1.527 -10.236 1.00 97.12 183 GLY A N 1
ATOM 1236 C CA . GLY A 1 183 ? 5.903 -1.246 -11.570 1.00 97.12 183 GLY A CA 1
ATOM 1237 C C . GLY A 1 183 ? 6.979 -1.028 -12.630 1.00 97.12 183 GLY A C 1
ATOM 1238 O O . GLY A 1 183 ? 8.148 -1.348 -12.429 1.00 97.12 183 GLY A O 1
ATOM 1239 N N . ALA A 1 184 ? 6.582 -0.458 -13.767 1.00 97.69 184 ALA A N 1
ATOM 1240 C CA . ALA A 1 184 ? 7.478 -0.167 -14.881 1.00 97.69 184 ALA A CA 1
ATOM 1241 C C . ALA A 1 184 ? 7.320 1.273 -15.382 1.00 97.69 184 ALA A C 1
ATOM 1243 O O . ALA A 1 184 ? 6.233 1.847 -15.323 1.00 97.69 184 ALA A O 1
ATOM 1244 N N . ALA A 1 185 ? 8.407 1.831 -15.910 1.00 98.38 185 ALA A N 1
ATOM 1245 C CA . ALA A 1 185 ? 8.462 3.149 -16.524 1.00 98.38 185 ALA A CA 1
ATOM 1246 C C . ALA A 1 185 ? 9.166 3.068 -17.880 1.00 98.38 185 ALA A C 1
ATOM 1248 O O . ALA A 1 185 ? 10.236 2.473 -17.998 1.00 98.38 185 ALA A O 1
ATOM 1249 N N . THR A 1 186 ? 8.582 3.690 -18.903 1.00 98.38 186 THR A N 1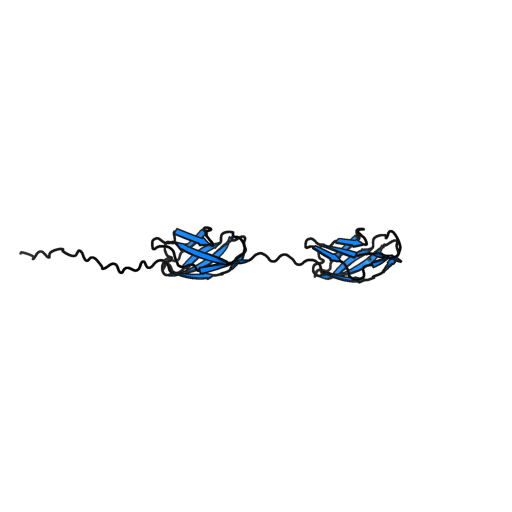
ATOM 1250 C CA . THR A 1 186 ? 9.242 3.850 -20.206 1.00 98.38 186 THR A CA 1
ATOM 1251 C C . THR A 1 186 ? 10.032 5.148 -20.201 1.00 98.38 186 THR A C 1
ATOM 1253 O O . THR A 1 186 ? 9.486 6.192 -19.846 1.00 98.38 186 THR A O 1
ATOM 1256 N N . VAL A 1 187 ? 11.301 5.092 -20.600 1.00 98.44 187 VAL A N 1
ATOM 1257 C CA . VAL A 1 187 ? 12.134 6.286 -20.745 1.00 98.44 187 VAL A CA 1
ATOM 1258 C C . VAL A 1 187 ? 11.639 7.092 -21.953 1.00 98.44 187 VAL A C 1
ATOM 1260 O O . VAL A 1 187 ? 11.597 6.550 -23.063 1.00 98.44 187 VAL A O 1
ATOM 1263 N N . PRO A 1 188 ? 11.290 8.379 -21.789 1.00 98.19 188 PRO A N 1
ATOM 1264 C CA . PRO A 1 188 ? 10.930 9.240 -22.909 1.00 98.19 188 PRO A CA 1
ATOM 1265 C C . PRO A 1 188 ? 12.052 9.307 -23.953 1.00 98.19 188 PRO A C 1
ATOM 1267 O O . PRO A 1 188 ? 13.227 9.402 -23.611 1.00 98.19 188 PRO A O 1
ATOM 1270 N N . GLY A 1 189 ? 11.694 9.254 -25.237 1.00 95.88 189 GLY A N 1
ATOM 1271 C CA . GLY A 1 189 ? 12.651 9.297 -26.351 1.00 95.88 189 GLY A CA 1
ATOM 1272 C C . GLY A 1 189 ? 13.338 7.964 -26.667 1.00 95.88 189 GLY A C 1
ATOM 1273 O O . GLY A 1 189 ? 13.682 7.742 -27.824 1.00 95.88 189 GLY A O 1
ATOM 1274 N N . GLY A 1 190 ? 13.443 7.042 -25.706 1.00 97.06 190 GLY A N 1
ATOM 1275 C CA . GLY A 1 190 ? 14.093 5.745 -25.906 1.00 97.06 190 GLY A CA 1
ATOM 1276 C C . GLY A 1 190 ? 15.608 5.857 -26.099 1.00 97.06 190 GLY A C 1
ATOM 1277 O O . GLY A 1 190 ? 16.246 6.773 -25.580 1.00 97.06 190 GLY A O 1
ATOM 1278 N N . PHE A 1 191 ? 16.182 4.897 -26.822 1.00 98.56 191 PHE A N 1
ATOM 1279 C CA . PHE A 1 191 ? 17.603 4.866 -27.160 1.00 98.56 191 PHE A CA 1
ATOM 1280 C C . PHE A 1 191 ? 17.792 4.553 -28.641 1.00 98.56 191 PHE A C 1
ATOM 1282 O O . PHE A 1 191 ? 17.194 3.611 -29.159 1.00 98.56 191 PHE A O 1
ATOM 1289 N N . THR A 1 192 ? 18.644 5.312 -29.325 1.00 98.50 192 THR A N 1
ATOM 1290 C CA . THR A 1 192 ? 18.918 5.116 -30.753 1.00 98.50 192 THR A CA 1
ATOM 1291 C C . THR A 1 192 ? 20.204 4.327 -30.973 1.00 98.50 192 THR A C 1
ATOM 1293 O O . THR A 1 192 ? 21.296 4.811 -30.678 1.00 98.50 192 THR A O 1
ATOM 1296 N N . TYR A 1 193 ? 20.078 3.128 -31.541 1.00 98.50 193 TYR A N 1
ATOM 1297 C CA . TYR A 1 193 ? 21.224 2.386 -32.055 1.00 98.50 193 TYR A CA 1
ATOM 1298 C C . TYR A 1 193 ? 21.680 2.977 -33.394 1.00 98.50 193 TYR A C 1
ATOM 1300 O O . TYR A 1 193 ? 20.860 3.126 -34.307 1.00 98.50 193 TYR A O 1
ATOM 1308 N N . ILE A 1 194 ? 22.971 3.298 -33.499 1.00 96.81 194 ILE A N 1
ATOM 1309 C CA . ILE A 1 194 ? 23.637 3.835 -34.698 1.00 96.81 194 ILE A CA 1
ATOM 1310 C C . ILE A 1 194 ? 24.768 2.932 -35.188 1.00 96.81 194 ILE A C 1
ATOM 1312 O O . ILE A 1 194 ? 25.298 2.129 -34.381 1.00 96.81 194 ILE A O 1
#

pLDDT: mean 91.92, std 14.5, range [42.94, 98.75]

Foldseek 3Di:
DDDDDDDPPPPVPPPPDPDLPFWAWDDKVVQEDALQWQDKIKTFTQPQPAFPFKDWQNHTWAWDDADNRNGITMTGTHHHDFAKTWIWTQHPSGIYDTDIHGHDYDDQDDFKEWAAKPPQEDALQWFDKMKTFTAPLFPKWKDWQNHTWAWPGADPRNGITMGTTHHHPDFAFTWMKIADPRGIYIYPRGHTHD